Protein AF-A0A8J2RH08-F1 (afdb_monomer_lite)

Secondary structure (DSSP, 8-state):
----SSSSHHHHHHHTTSS--------------------STT----THHHHHHHHHHHHHHHHHHHHHHHHHHHHHHHHHHHHHHHHHHHHHHHH-TTS-HHHHHHHHHHHHHHHHTT----TT--PPPTT-HHHHHHHHHHHHTT---HHHHHHHHHHHHHHHHSS--S------

pLDDT: mean 72.49, std 18.86, range [37.38, 97.81]

InterPro domains:
  IPR003280 Two pore domain potassium channel [PTHR11003] (50-147)

Radius of gyration: 44.26 Å; chains: 1; bounding box: 123×70×93 Å

Foldseek 3Di:
DDDPDPPVVVVVVVPVVPPPPPCPPPPDPPPPPVPDPPPPPPPPPPPVVVVVVVVVVVVVVVVVVVCVVCCVVVVVVVVVVVVVVVVVLVVVCVVPVVDDSVVVVVVVVVCVVCVVVVHDPDPPDPDDPCDDPVNVVVCVVCVVVVVPDPPVSVVSVVVSVVVVVPPPPDPPDDDD

Sequence (176 aa):
MVVLQSTEINMAHTVAQRRCDDRVPLLSHDDRFREPPLRHLWLGIQRSSWFLIVFLAFFITYLSLGALVFGSMEQPIERQYRLEIRNRIEKFLFQYPFIPEQELDALLMDVVQATNRGVAVTRNVSSEPNWSFGQSFFFAGTVVTTIVDRSRTLSLMRKNILASCSIDLSPMRLRP

Structure (mmCIF, N/CA/C/O backbone):
data_AF-A0A8J2RH08-F1
#
_entry.id   AF-A0A8J2RH08-F1
#
loop_
_atom_site.group_PDB
_atom_site.id
_atom_site.type_symbol
_atom_site.label_atom_id
_atom_site.label_alt_id
_atom_site.label_comp_id
_atom_site.label_asym_id
_atom_site.label_entity_id
_atom_site.label_seq_id
_atom_site.pdbx_PDB_ins_code
_atom_site.Cartn_x
_atom_site.Cartn_y
_atom_site.Cartn_z
_atom_site.occupancy
_atom_site.B_iso_or_equiv
_atom_site.auth_seq_id
_atom_site.auth_comp_id
_atom_site.auth_asym_id
_atom_site.auth_atom_id
_atom_site.pdbx_PDB_model_num
ATOM 1 N N . MET A 1 1 ? 97.799 39.367 -49.380 1.00 43.44 1 MET A N 1
ATOM 2 C CA . MET A 1 1 ? 97.536 40.821 -49.415 1.00 43.44 1 MET A CA 1
ATOM 3 C C . MET A 1 1 ? 96.746 41.112 -50.688 1.00 43.44 1 MET A C 1
ATOM 5 O O . MET A 1 1 ? 97.231 40.776 -51.754 1.00 43.44 1 MET A O 1
ATOM 9 N N . VAL A 1 2 ? 95.532 41.659 -50.523 1.00 48.31 2 VAL A N 1
ATOM 10 C CA . VAL A 1 2 ? 94.558 42.137 -51.539 1.00 48.31 2 VAL A CA 1
ATOM 11 C C . VAL A 1 2 ? 93.767 41.088 -52.343 1.00 48.31 2 VAL A C 1
ATOM 13 O O . VAL A 1 2 ? 94.003 40.935 -53.529 1.00 48.31 2 VAL A O 1
ATOM 16 N N . VAL A 1 3 ? 92.752 40.452 -51.735 1.00 52.62 3 VAL A N 1
ATOM 17 C CA . VAL A 1 3 ? 91.491 40.072 -52.429 1.00 52.62 3 VAL A CA 1
ATOM 18 C C . VAL A 1 3 ? 90.332 40.031 -51.415 1.00 52.62 3 VAL A C 1
ATOM 20 O O . VAL A 1 3 ? 89.750 38.982 -51.210 1.00 52.62 3 VAL A O 1
ATOM 23 N N . LEU A 1 4 ? 90.006 41.118 -50.708 1.00 50.38 4 LEU A N 1
ATOM 24 C CA . LEU A 1 4 ? 88.773 41.179 -49.891 1.00 50.38 4 LEU A CA 1
ATOM 25 C C . LEU A 1 4 ? 88.309 42.632 -49.709 1.00 50.38 4 LEU A C 1
ATOM 27 O O . LEU A 1 4 ? 88.347 43.163 -48.605 1.00 50.38 4 LEU A O 1
ATOM 31 N N . GLN A 1 5 ? 87.910 43.315 -50.788 1.00 54.81 5 GLN A N 1
ATOM 32 C CA . GLN A 1 5 ? 87.293 44.644 -50.630 1.00 54.81 5 GLN A CA 1
ATOM 33 C C . GLN A 1 5 ? 86.251 45.034 -51.692 1.00 54.81 5 GLN A C 1
ATOM 35 O O . GLN A 1 5 ? 85.900 46.202 -51.789 1.00 54.81 5 GLN A O 1
ATOM 40 N N . SER A 1 6 ? 85.718 44.090 -52.481 1.00 55.19 6 SER A N 1
ATOM 41 C CA . SER A 1 6 ? 84.801 44.426 -53.592 1.00 55.19 6 SER A CA 1
ATOM 42 C C . SER A 1 6 ? 83.410 43.770 -53.532 1.00 55.19 6 SER A C 1
ATOM 44 O O . SER A 1 6 ? 82.619 43.933 -54.452 1.00 55.19 6 SER A O 1
ATOM 46 N N . THR A 1 7 ? 83.054 43.067 -52.451 1.00 53.69 7 THR A N 1
ATOM 47 C CA . THR A 1 7 ? 81.738 42.397 -52.333 1.00 53.69 7 THR A CA 1
ATOM 48 C C . THR A 1 7 ? 80.736 43.095 -51.410 1.00 53.69 7 THR A C 1
ATOM 50 O O . THR A 1 7 ? 79.550 42.793 -51.479 1.00 53.69 7 THR A O 1
ATOM 53 N N . GLU A 1 8 ? 81.162 44.066 -50.600 1.00 52.22 8 GLU A N 1
ATOM 54 C CA . GLU A 1 8 ? 80.289 44.739 -49.618 1.00 52.22 8 GLU A CA 1
ATOM 55 C C . GLU A 1 8 ? 79.445 45.880 -50.220 1.00 52.22 8 GLU A C 1
ATOM 57 O O . GLU A 1 8 ? 78.373 46.199 -49.713 1.00 52.22 8 GLU A O 1
ATOM 62 N N . ILE A 1 9 ? 79.864 46.475 -51.344 1.00 54.28 9 ILE A N 1
ATOM 63 C CA . ILE A 1 9 ? 79.164 47.647 -51.908 1.00 54.28 9 ILE A CA 1
ATOM 64 C C . ILE A 1 9 ? 77.899 47.240 -52.690 1.00 54.28 9 ILE A C 1
ATOM 66 O O . ILE A 1 9 ? 76.906 47.965 -52.689 1.00 54.28 9 ILE A O 1
ATOM 70 N N . ASN A 1 10 ? 77.870 46.040 -53.282 1.00 48.25 10 ASN A N 1
ATOM 71 C CA . ASN A 1 10 ? 76.711 45.569 -54.056 1.00 48.25 10 ASN A CA 1
ATOM 72 C C . ASN A 1 10 ? 75.602 44.936 -53.197 1.00 48.25 10 ASN A C 1
ATOM 74 O O . ASN A 1 10 ? 74.493 44.736 -53.694 1.00 48.25 10 ASN A O 1
ATOM 78 N N . MET A 1 11 ? 75.870 44.642 -51.920 1.00 52.28 11 MET A N 1
ATOM 79 C CA . MET A 1 11 ? 74.888 44.028 -51.017 1.00 52.28 11 MET A CA 1
ATOM 80 C C . MET A 1 11 ? 74.106 45.069 -50.196 1.00 52.28 11 MET A C 1
ATOM 82 O O . MET A 1 11 ? 72.965 44.823 -49.807 1.00 52.28 11 MET A O 1
ATOM 86 N N . ALA A 1 12 ? 74.663 46.270 -50.001 1.00 50.69 12 ALA A N 1
ATOM 87 C CA . ALA A 1 12 ? 73.985 47.357 -49.291 1.00 50.69 12 ALA A CA 1
ATOM 88 C C . ALA A 1 12 ? 72.826 47.974 -50.100 1.00 50.69 12 ALA A C 1
ATOM 90 O O . ALA A 1 12 ? 71.814 48.379 -49.528 1.00 50.69 12 ALA A O 1
ATOM 91 N N . HIS A 1 13 ? 72.918 47.980 -51.435 1.00 49.22 13 HIS A N 1
ATOM 92 C CA . HIS A 1 13 ? 71.849 48.498 -52.298 1.00 49.22 13 HIS A CA 1
ATOM 93 C C . HIS A 1 13 ? 70.684 47.519 -52.521 1.00 49.22 13 HIS A C 1
ATOM 95 O O . HIS A 1 13 ? 69.610 47.943 -52.936 1.00 49.22 13 HIS A O 1
ATOM 101 N N . THR A 1 14 ? 70.841 46.226 -52.219 1.00 51.00 14 THR A N 1
ATOM 102 C CA . THR A 1 14 ? 69.784 45.216 -52.433 1.00 51.00 14 THR A CA 1
ATOM 103 C C . THR A 1 14 ? 68.941 44.918 -51.191 1.00 51.00 14 THR A C 1
ATOM 105 O O . THR A 1 14 ? 67.860 44.339 -51.312 1.00 51.00 14 THR A O 1
ATOM 108 N N . VAL A 1 15 ? 69.374 45.333 -49.995 1.00 56.25 15 VAL A N 1
ATOM 109 C CA . VAL A 1 15 ? 68.633 45.080 -48.741 1.00 56.25 15 VAL A CA 1
ATOM 110 C C . VAL A 1 15 ? 67.724 46.255 -48.346 1.00 56.25 15 VAL A C 1
ATOM 112 O O . VAL A 1 15 ? 66.693 46.041 -47.710 1.00 56.25 15 VAL A O 1
ATOM 115 N N . ALA A 1 16 ? 68.016 47.480 -48.797 1.00 48.91 16 ALA A N 1
ATOM 116 C CA . ALA A 1 16 ? 67.226 48.670 -48.459 1.00 48.91 16 ALA A CA 1
ATOM 117 C C . ALA A 1 16 ? 65.871 48.776 -49.193 1.00 48.91 16 ALA A C 1
ATOM 119 O O . ALA A 1 16 ? 65.000 49.525 -48.761 1.00 48.91 16 ALA A O 1
ATOM 120 N N . GLN A 1 17 ? 65.648 48.004 -50.262 1.00 50.31 17 GLN A N 1
ATOM 121 C CA . GLN A 1 17 ? 64.410 48.074 -51.052 1.00 50.31 17 GLN A CA 1
ATOM 122 C C . GLN A 1 17 ? 63.300 47.133 -50.557 1.00 50.31 17 GLN A C 1
ATOM 124 O O . GLN A 1 17 ? 62.215 47.094 -51.128 1.00 50.31 17 GLN A O 1
ATOM 129 N N . ARG A 1 18 ? 63.545 46.371 -49.482 1.00 49.94 18 ARG A N 1
ATOM 130 C CA . ARG A 1 18 ? 62.614 45.343 -48.990 1.00 49.94 18 ARG A CA 1
ATOM 131 C C . ARG A 1 18 ? 61.643 45.823 -47.893 1.00 49.94 18 ARG A C 1
ATOM 133 O O . ARG A 1 18 ? 61.102 44.982 -47.181 1.00 49.94 18 ARG A O 1
ATOM 140 N N . ARG A 1 19 ? 61.433 47.141 -47.719 1.00 61.97 19 ARG A N 1
ATOM 141 C CA . ARG A 1 19 ? 60.599 47.702 -46.626 1.00 61.97 19 ARG A CA 1
ATOM 142 C C . ARG A 1 19 ? 59.356 48.523 -47.022 1.00 61.97 19 ARG A C 1
ATOM 144 O O . ARG A 1 19 ? 58.632 48.914 -46.124 1.00 61.97 19 ARG A O 1
ATOM 151 N N . CYS A 1 20 ? 58.997 48.703 -48.289 1.00 57.78 20 CYS A N 1
ATOM 152 C CA . CYS A 1 20 ? 57.694 49.315 -48.611 1.00 57.78 20 CYS A CA 1
ATOM 153 C C . CYS A 1 20 ? 56.991 48.569 -49.744 1.00 57.78 20 CYS A C 1
ATOM 155 O O . CYS A 1 20 ? 56.876 49.081 -50.851 1.00 57.78 20 CYS A O 1
ATOM 157 N N . ASP A 1 21 ? 56.519 47.360 -49.455 1.00 48.94 21 ASP A N 1
ATOM 158 C CA . ASP A 1 21 ? 55.384 46.785 -50.178 1.00 48.94 21 ASP A CA 1
ATOM 159 C C . ASP A 1 21 ? 54.348 46.332 -49.142 1.00 48.94 21 ASP A C 1
ATOM 161 O O . ASP A 1 21 ? 54.137 45.149 -48.892 1.00 48.94 21 ASP A O 1
ATOM 165 N N . ASP A 1 22 ? 53.737 47.321 -48.481 1.00 56.78 22 ASP A N 1
ATOM 166 C CA . ASP A 1 22 ? 52.491 47.175 -47.717 1.00 56.78 22 ASP A CA 1
ATOM 167 C C . ASP A 1 22 ? 51.306 46.986 -48.684 1.00 56.78 22 ASP A C 1
ATOM 169 O O . ASP A 1 22 ? 50.303 47.700 -48.663 1.00 56.78 22 ASP A O 1
ATOM 173 N N . ARG A 1 23 ? 51.399 45.993 -49.568 1.00 58.31 23 ARG A N 1
ATOM 174 C CA . ARG A 1 23 ? 50.238 45.416 -50.245 1.00 58.31 23 ARG A CA 1
ATOM 175 C C . ARG A 1 23 ? 49.742 44.268 -49.382 1.00 58.31 23 ARG A C 1
ATOM 177 O O . ARG A 1 23 ? 49.935 43.099 -49.702 1.00 58.31 23 ARG A O 1
ATOM 184 N N . VAL A 1 24 ? 49.042 44.604 -48.298 1.00 65.19 24 VAL A N 1
ATOM 185 C CA . VAL A 1 24 ? 48.027 43.685 -47.773 1.00 65.19 24 VAL A CA 1
ATOM 186 C C . VAL A 1 24 ? 47.095 43.402 -48.954 1.00 65.19 24 VAL A C 1
ATOM 188 O O . VAL A 1 24 ? 46.538 44.354 -49.515 1.00 65.19 24 VAL A O 1
ATOM 191 N N . PRO A 1 25 ? 46.932 42.147 -49.401 1.00 61.19 25 PRO A N 1
ATOM 192 C CA . PRO A 1 25 ? 45.882 41.842 -50.347 1.00 61.19 25 PRO A CA 1
ATOM 193 C C . PRO A 1 25 ? 44.578 42.213 -49.646 1.00 61.19 25 PRO A C 1
ATOM 195 O O . PRO A 1 25 ? 44.196 41.572 -48.666 1.00 61.19 25 PRO A O 1
ATOM 198 N N . LEU A 1 26 ? 43.915 43.274 -50.112 1.00 60.34 26 LEU A N 1
ATOM 199 C CA . LEU A 1 26 ? 42.505 43.499 -49.828 1.00 60.34 26 LEU A CA 1
ATOM 200 C C . LEU A 1 26 ? 41.768 42.322 -50.462 1.00 60.34 26 LEU A C 1
ATOM 202 O O . LEU A 1 26 ? 41.355 42.376 -51.622 1.00 60.34 26 LEU A O 1
ATOM 206 N N . LEU A 1 27 ? 41.691 41.215 -49.724 1.00 58.75 27 LEU A N 1
ATOM 207 C CA . LEU A 1 27 ? 40.791 40.130 -50.043 1.00 58.75 27 LEU A CA 1
ATOM 208 C C . LEU A 1 27 ? 39.403 40.744 -49.985 1.00 58.75 27 LEU A C 1
ATOM 210 O O . LEU A 1 27 ? 38.921 41.154 -48.931 1.00 58.75 27 LEU A O 1
ATOM 214 N N . SER A 1 28 ? 38.856 40.905 -51.188 1.00 54.41 28 SER A N 1
ATOM 215 C CA . SER A 1 28 ? 37.527 41.421 -51.433 1.00 54.41 28 SER A CA 1
ATOM 216 C C . SER A 1 28 ? 36.556 40.760 -50.477 1.00 54.41 28 SER A C 1
ATOM 218 O O . SER A 1 28 ? 36.530 39.537 -50.337 1.00 54.41 28 SER A O 1
ATOM 220 N N . HIS A 1 29 ? 35.758 41.617 -49.857 1.00 58.88 29 HIS A N 1
ATOM 221 C CA . HIS A 1 29 ? 34.495 41.289 -49.233 1.00 58.88 29 HIS A CA 1
ATOM 222 C C . HIS A 1 29 ? 33.566 40.738 -50.330 1.00 58.88 29 HIS A C 1
ATOM 224 O O . HIS A 1 29 ? 32.709 41.442 -50.856 1.00 58.88 29 HIS A O 1
ATOM 230 N N . ASP A 1 30 ? 33.815 39.503 -50.772 1.00 55.28 30 ASP A N 1
ATOM 231 C CA . ASP A 1 30 ? 32.845 38.740 -51.543 1.00 55.28 30 ASP A CA 1
ATOM 232 C C . ASP A 1 30 ? 31.852 38.202 -50.513 1.00 55.28 30 ASP A C 1
ATOM 234 O O . ASP A 1 30 ? 32.053 37.142 -49.915 1.00 55.28 30 ASP A O 1
ATOM 238 N N . ASP A 1 31 ? 30.798 38.989 -50.270 1.00 56.28 31 ASP A N 1
ATOM 239 C CA . ASP A 1 31 ? 29.565 38.571 -49.600 1.00 56.28 31 ASP A CA 1
ATOM 240 C C . ASP A 1 31 ? 28.852 37.517 -50.443 1.00 56.28 31 ASP A C 1
ATOM 242 O O . ASP A 1 31 ? 27.711 37.648 -50.887 1.00 56.28 31 ASP A O 1
ATOM 246 N N . ARG A 1 32 ? 29.514 36.387 -50.632 1.00 58.25 32 ARG A N 1
ATOM 247 C CA . ARG A 1 32 ? 28.844 35.132 -50.893 1.00 58.25 32 ARG A CA 1
ATOM 248 C C . ARG A 1 32 ? 28.567 34.533 -49.533 1.00 58.25 32 ARG A C 1
ATOM 250 O O . ARG A 1 32 ? 29.172 33.533 -49.148 1.00 58.25 32 ARG A O 1
ATOM 257 N N . PHE A 1 33 ? 27.599 35.148 -48.848 1.00 57.03 33 PHE A N 1
ATOM 258 C CA . PHE A 1 33 ? 26.776 34.509 -47.827 1.00 57.03 33 PHE A CA 1
ATOM 259 C C . PHE A 1 33 ? 26.105 33.308 -48.502 1.00 57.03 33 PHE A C 1
ATOM 261 O O . PHE A 1 33 ? 24.974 33.335 -48.987 1.00 57.03 33 PHE A O 1
ATOM 268 N N . ARG A 1 34 ? 26.885 32.243 -48.674 1.00 61.38 34 ARG A N 1
ATOM 269 C CA . ARG A 1 34 ? 26.401 30.946 -49.087 1.00 61.38 34 ARG A CA 1
ATOM 270 C C . ARG A 1 34 ? 25.709 30.416 -47.852 1.00 61.38 34 ARG A C 1
ATOM 272 O O . ARG A 1 34 ? 26.340 29.766 -47.025 1.00 61.38 34 ARG A O 1
ATOM 279 N N . GLU A 1 35 ? 24.427 30.760 -47.745 1.00 62.66 35 GLU A N 1
ATOM 280 C CA . GLU A 1 35 ? 23.454 30.086 -46.895 1.00 62.66 35 GLU A CA 1
ATOM 281 C C . GLU A 1 35 ? 23.844 28.601 -46.832 1.00 62.66 35 GLU A C 1
ATOM 283 O O . GLU A 1 35 ? 23.908 27.949 -47.892 1.00 62.66 35 GLU A O 1
ATOM 288 N N . PRO A 1 36 ? 24.177 28.047 -45.650 1.00 65.50 36 PRO A N 1
ATOM 289 C CA . PRO A 1 36 ? 24.324 26.611 -45.557 1.00 65.50 36 PRO A CA 1
ATOM 290 C C . PRO A 1 36 ? 22.993 26.024 -46.031 1.00 65.50 36 PRO A C 1
ATOM 292 O O . PRO A 1 36 ? 21.933 26.544 -45.674 1.00 65.50 36 PRO A O 1
ATOM 295 N N . PRO A 1 37 ? 22.985 24.972 -46.860 1.00 62.09 37 PRO A N 1
ATOM 296 C CA . PRO A 1 37 ? 21.743 24.302 -47.179 1.00 62.09 37 PRO A CA 1
ATOM 297 C C . PRO A 1 37 ? 21.145 23.754 -45.870 1.00 62.09 37 PRO A C 1
ATOM 299 O O . PRO A 1 37 ? 21.504 22.665 -45.422 1.00 62.09 37 PRO A O 1
ATOM 302 N N . LEU A 1 38 ? 20.212 24.505 -45.271 1.00 66.25 38 LEU A N 1
ATOM 303 C CA . LEU A 1 38 ? 19.325 24.125 -44.163 1.00 66.25 38 LEU A CA 1
ATOM 304 C C . LEU A 1 38 ? 18.329 23.058 -44.644 1.00 66.25 38 LEU A C 1
ATOM 306 O O . LEU A 1 38 ? 17.117 23.215 -44.577 1.00 66.25 38 LEU A O 1
ATOM 310 N N . ARG A 1 39 ? 18.838 21.973 -45.224 1.00 61.06 39 ARG A N 1
ATOM 311 C CA . ARG A 1 39 ? 18.037 20.895 -45.820 1.00 61.06 39 ARG A CA 1
ATOM 312 C C . ARG A 1 39 ? 18.425 19.511 -45.314 1.00 61.06 39 ARG A C 1
ATOM 314 O O . ARG A 1 39 ? 18.086 18.514 -45.931 1.00 61.06 39 ARG A O 1
ATOM 321 N N . HIS A 1 40 ? 19.070 19.435 -44.149 1.00 60.47 40 HIS A N 1
ATOM 322 C CA . HIS A 1 40 ? 19.231 18.157 -43.448 1.00 60.47 40 HIS A CA 1
ATOM 323 C C . HIS A 1 40 ? 19.056 18.245 -41.925 1.00 60.47 40 HIS A C 1
ATOM 325 O O . HIS A 1 40 ? 19.486 17.355 -41.206 1.00 60.47 40 HIS A O 1
ATOM 331 N N . LEU A 1 41 ? 18.370 19.266 -41.408 1.00 61.31 41 LEU A N 1
ATOM 332 C CA . LEU A 1 41 ? 17.972 19.287 -39.997 1.00 61.31 41 LEU A CA 1
ATOM 333 C C . LEU A 1 41 ? 16.579 18.666 -39.795 1.00 61.31 41 LEU A C 1
ATOM 335 O O . LEU A 1 41 ? 15.777 19.247 -39.088 1.00 61.31 41 LEU A O 1
ATOM 339 N N . TRP A 1 42 ? 16.243 17.544 -40.448 1.00 58.81 42 TRP A N 1
ATOM 340 C CA . TRP A 1 42 ? 14.938 16.880 -40.229 1.00 58.81 42 TRP A CA 1
ATOM 341 C C . TRP A 1 42 ? 14.891 15.361 -40.456 1.00 58.81 42 TRP A C 1
ATOM 343 O O . TRP A 1 42 ? 13.813 14.784 -40.423 1.00 58.81 42 T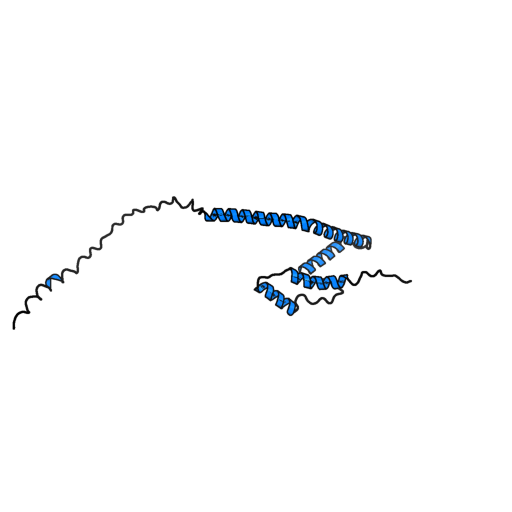RP A O 1
ATOM 353 N N . LEU A 1 43 ? 16.025 14.674 -40.628 1.00 60.22 43 LEU A N 1
ATOM 354 C CA . LEU A 1 43 ? 16.058 13.199 -40.668 1.00 60.22 43 LEU A CA 1
ATOM 355 C C . LEU A 1 43 ? 17.232 12.630 -39.860 1.00 60.22 43 LEU A C 1
ATOM 357 O O . LEU A 1 43 ? 17.807 11.595 -40.177 1.00 60.22 43 LEU A O 1
ATOM 361 N N . GLY A 1 44 ? 17.555 13.300 -38.756 1.00 59.59 44 GLY A N 1
ATOM 362 C CA . GLY A 1 44 ? 18.409 12.765 -37.701 1.00 59.59 44 GLY A CA 1
ATOM 363 C C . GLY A 1 44 ? 17.664 11.813 -36.765 1.00 59.59 44 GLY A C 1
ATOM 364 O O . GLY A 1 44 ? 18.005 11.753 -35.590 1.00 59.59 44 GLY A O 1
ATOM 365 N N . ILE A 1 45 ? 16.661 11.066 -37.246 1.00 63.19 45 ILE A N 1
ATOM 366 C CA . ILE A 1 45 ? 16.192 9.867 -36.543 1.00 63.19 45 ILE A CA 1
ATOM 367 C C . ILE A 1 45 ? 17.260 8.789 -36.805 1.00 63.19 45 ILE A C 1
ATOM 369 O O . ILE A 1 45 ? 17.129 7.876 -37.618 1.00 63.19 45 ILE A O 1
ATOM 373 N N . GLN A 1 46 ? 18.441 8.988 -36.212 1.00 64.31 46 GLN A N 1
ATOM 374 C CA . GLN A 1 46 ? 19.525 8.022 -36.306 1.00 64.31 46 GLN A CA 1
ATOM 375 C C . GLN A 1 46 ? 18.976 6.692 -35.802 1.00 64.31 46 GLN A C 1
ATOM 377 O O . GLN A 1 46 ? 18.304 6.654 -34.778 1.00 64.31 46 GLN A O 1
ATOM 382 N N . ARG A 1 47 ? 19.278 5.607 -36.513 1.00 63.75 47 ARG A N 1
ATOM 383 C CA . ARG A 1 47 ? 18.963 4.192 -36.231 1.00 63.75 47 ARG A CA 1
ATOM 384 C C . ARG A 1 47 ? 18.871 3.803 -34.732 1.00 63.75 47 ARG A C 1
ATOM 386 O O . ARG A 1 47 ? 18.120 2.898 -34.393 1.00 63.75 47 ARG A O 1
ATOM 393 N N . SER A 1 48 ? 19.582 4.512 -33.851 1.00 68.12 48 SER A N 1
ATOM 394 C CA . SER A 1 48 ? 19.485 4.506 -32.381 1.00 68.12 48 SER A CA 1
ATOM 395 C C . SER A 1 48 ? 18.080 4.798 -31.804 1.00 68.12 48 SER A C 1
ATOM 397 O O . SER A 1 48 ? 17.618 4.074 -30.925 1.00 68.12 48 SER A O 1
ATOM 399 N N . SER A 1 49 ? 17.344 5.792 -32.316 1.00 79.19 49 SER A N 1
ATOM 400 C CA . SER A 1 49 ? 16.008 6.161 -31.815 1.00 79.19 49 SER A CA 1
ATOM 401 C C . SER A 1 49 ? 14.971 5.053 -32.016 1.00 79.19 49 SER A C 1
ATOM 403 O O . SER A 1 49 ? 14.096 4.872 -31.174 1.00 79.19 49 SER A O 1
ATOM 405 N N . TRP A 1 50 ? 15.089 4.272 -33.094 1.00 86.50 50 TRP A N 1
ATOM 406 C CA . TRP A 1 50 ? 14.229 3.110 -33.330 1.00 86.50 50 TRP A CA 1
ATOM 407 C C . TRP A 1 50 ? 14.434 2.029 -32.261 1.00 86.50 50 TRP A C 1
ATOM 409 O O . TRP A 1 50 ? 13.464 1.529 -31.698 1.00 86.50 50 TRP A O 1
ATOM 419 N N . PHE A 1 51 ? 15.689 1.716 -31.918 1.00 87.56 51 PHE A N 1
ATOM 420 C CA . PHE A 1 51 ? 15.991 0.759 -30.850 1.00 87.56 51 PHE A CA 1
ATOM 421 C C . PHE A 1 51 ? 15.473 1.226 -29.488 1.00 87.56 51 PHE A C 1
ATOM 423 O O . PHE A 1 51 ? 14.957 0.405 -28.734 1.00 87.56 51 PHE A O 1
ATOM 430 N N . LEU A 1 52 ? 15.543 2.528 -29.191 1.00 91.75 52 LEU A N 1
ATOM 431 C CA . LEU A 1 52 ? 14.974 3.081 -27.958 1.00 91.75 52 LEU A CA 1
ATOM 432 C C . LEU A 1 52 ? 13.450 2.946 -27.904 1.00 91.75 52 LEU A C 1
ATOM 434 O O . LEU A 1 52 ? 12.917 2.579 -26.860 1.00 91.75 52 LEU A O 1
ATOM 438 N N . ILE A 1 53 ? 12.748 3.189 -29.014 1.00 93.38 53 ILE A N 1
ATOM 439 C CA . ILE A 1 53 ? 11.289 3.020 -29.081 1.00 93.38 53 ILE A CA 1
ATOM 440 C C . ILE A 1 53 ? 10.907 1.551 -28.876 1.00 93.38 53 ILE A C 1
ATOM 442 O O . ILE A 1 53 ? 10.012 1.255 -28.087 1.00 93.38 53 ILE A O 1
ATOM 446 N N . VAL A 1 54 ? 11.609 0.623 -29.535 1.00 94.12 54 VAL A N 1
ATOM 447 C CA . VAL A 1 54 ? 11.370 -0.821 -29.372 1.00 94.12 54 VAL A CA 1
ATOM 448 C C . VAL A 1 54 ? 11.665 -1.272 -27.938 1.00 94.12 54 VAL A C 1
ATOM 450 O O . VAL A 1 54 ? 10.866 -2.000 -27.351 1.00 94.12 54 VAL A O 1
ATOM 453 N N . PHE A 1 55 ? 12.770 -0.810 -27.346 1.00 95.31 55 PHE A N 1
ATOM 454 C CA . PHE A 1 55 ? 13.107 -1.094 -25.950 1.00 95.31 55 PHE A CA 1
ATOM 455 C C . PHE A 1 55 ? 12.036 -0.567 -24.990 1.00 95.31 55 PHE A C 1
ATOM 457 O O . PHE A 1 55 ? 11.590 -1.298 -24.107 1.00 95.31 55 PHE A O 1
ATOM 464 N N . LEU A 1 56 ? 11.573 0.669 -25.188 1.00 96.00 56 LEU A N 1
ATOM 465 C CA . LEU A 1 56 ? 10.521 1.265 -24.369 1.00 96.00 56 LEU A CA 1
ATOM 466 C C . LEU A 1 56 ? 9.201 0.495 -24.504 1.00 96.00 56 LEU A C 1
ATOM 468 O O . LEU A 1 56 ? 8.547 0.227 -23.499 1.00 96.00 56 LEU A O 1
ATOM 472 N N . ALA A 1 57 ? 8.833 0.080 -25.718 1.00 96.19 57 ALA A N 1
ATOM 473 C CA . ALA A 1 57 ? 7.644 -0.735 -25.954 1.00 96.19 57 ALA A CA 1
ATOM 474 C C . ALA A 1 57 ? 7.731 -2.095 -25.240 1.00 96.19 57 ALA A C 1
ATOM 476 O O . ALA A 1 57 ? 6.776 -2.512 -24.577 1.00 96.19 57 ALA A O 1
ATOM 477 N N . PHE A 1 58 ? 8.886 -2.765 -25.311 1.00 97.38 58 PHE A N 1
ATOM 478 C CA . PHE A 1 58 ? 9.125 -4.009 -24.578 1.00 97.38 58 PHE A CA 1
ATOM 479 C C . PHE A 1 58 ? 9.056 -3.793 -23.062 1.00 97.38 58 PHE A C 1
ATOM 481 O O . PHE A 1 58 ? 8.404 -4.563 -22.363 1.00 97.38 58 PHE A O 1
ATOM 488 N N . PHE A 1 59 ? 9.659 -2.717 -22.553 1.00 96.69 59 PHE A N 1
ATOM 489 C CA . P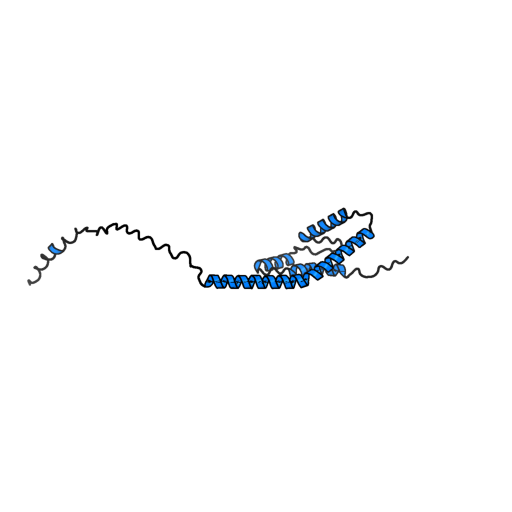HE A 1 59 ? 9.638 -2.374 -21.133 1.00 96.69 59 PHE A CA 1
ATOM 490 C C . PHE A 1 59 ? 8.219 -2.100 -20.616 1.00 96.69 59 PHE A C 1
ATOM 492 O O . PHE A 1 59 ? 7.826 -2.636 -19.582 1.00 96.69 59 PHE A O 1
ATOM 499 N N . ILE A 1 60 ? 7.414 -1.333 -21.356 1.00 97.81 60 ILE A N 1
ATOM 500 C CA . ILE A 1 60 ? 6.004 -1.092 -21.013 1.00 97.81 60 ILE A CA 1
ATOM 501 C C . ILE A 1 60 ? 5.221 -2.407 -21.025 1.00 97.81 60 ILE A C 1
ATOM 503 O O . ILE A 1 60 ? 4.434 -2.660 -20.112 1.00 97.81 60 ILE A O 1
ATOM 507 N N . THR A 1 61 ? 5.456 -3.269 -22.017 1.00 97.19 61 THR A N 1
ATOM 508 C CA . THR A 1 61 ? 4.805 -4.586 -22.097 1.00 97.19 61 THR A CA 1
ATOM 509 C C . THR A 1 61 ? 5.186 -5.457 -20.901 1.00 97.19 61 THR A C 1
ATOM 511 O O . THR A 1 61 ? 4.317 -6.065 -20.280 1.00 97.19 61 THR A O 1
ATOM 514 N N . TYR A 1 62 ? 6.465 -5.462 -20.527 1.00 96.69 62 TYR A N 1
ATOM 515 C CA . TYR A 1 62 ? 6.979 -6.171 -19.361 1.00 96.69 62 TYR A CA 1
ATOM 516 C C . TYR A 1 62 ? 6.332 -5.682 -18.056 1.00 96.69 62 TYR A C 1
ATOM 518 O O . TYR A 1 62 ? 5.835 -6.495 -17.275 1.00 96.69 62 TYR A O 1
ATOM 526 N N . LEU A 1 63 ? 6.262 -4.363 -17.839 1.00 97.56 63 LEU A N 1
ATOM 527 C CA . LEU A 1 63 ? 5.589 -3.792 -16.668 1.00 97.56 63 LEU A CA 1
ATOM 528 C C . LEU A 1 63 ? 4.091 -4.102 -16.656 1.00 97.56 63 LEU A C 1
ATOM 530 O O . LEU A 1 63 ? 3.542 -4.420 -15.604 1.00 97.56 63 LEU A O 1
ATOM 534 N N . SER A 1 64 ? 3.438 -4.049 -17.817 1.00 97.00 64 SER A N 1
ATOM 535 C CA . SER A 1 64 ? 2.010 -4.358 -17.947 1.00 97.00 64 SER A CA 1
ATOM 536 C C . SER A 1 64 ? 1.728 -5.824 -17.619 1.00 97.00 64 SER A C 1
ATOM 538 O O . SER A 1 64 ? 0.787 -6.117 -16.885 1.00 97.00 64 SER A O 1
ATOM 540 N N . LEU A 1 65 ? 2.575 -6.747 -18.090 1.00 97.56 65 LEU A N 1
ATOM 541 C CA . LEU A 1 65 ? 2.478 -8.167 -17.752 1.00 97.56 65 LEU A CA 1
ATOM 542 C C . LEU A 1 65 ? 2.675 -8.388 -16.247 1.00 97.56 65 LEU A C 1
ATOM 544 O O . LEU A 1 65 ? 1.879 -9.089 -15.625 1.00 97.56 65 LEU A O 1
ATOM 548 N N . GLY A 1 66 ? 3.680 -7.740 -15.650 1.00 95.62 66 GLY A N 1
ATOM 549 C CA . GLY A 1 66 ? 3.886 -7.757 -14.202 1.00 95.62 66 GLY A CA 1
ATOM 550 C C . GLY A 1 66 ? 2.659 -7.251 -13.437 1.00 95.62 66 GLY A C 1
ATOM 551 O O . GLY A 1 66 ? 2.195 -7.916 -12.514 1.00 95.62 66 GLY A O 1
ATOM 552 N N . ALA A 1 67 ? 2.077 -6.125 -13.857 1.00 94.62 67 ALA A N 1
ATOM 553 C CA . ALA A 1 67 ? 0.881 -5.552 -13.241 1.00 94.62 67 ALA A CA 1
ATOM 554 C C . ALA A 1 67 ? -0.342 -6.476 -13.343 1.00 94.62 67 ALA A C 1
ATOM 556 O O . ALA A 1 67 ? -1.097 -6.590 -12.379 1.00 94.62 67 ALA A O 1
ATOM 557 N N . LEU A 1 68 ? -0.525 -7.168 -14.472 1.00 95.94 68 LEU A N 1
ATOM 558 C CA . LEU A 1 68 ? -1.601 -8.149 -14.639 1.00 95.94 68 LEU A CA 1
ATOM 559 C C . LEU A 1 68 ? -1.415 -9.356 -13.717 1.00 95.94 68 LEU A C 1
ATOM 561 O O . LEU A 1 68 ? -2.363 -9.764 -13.045 1.00 95.94 68 LEU A O 1
ATOM 565 N N . VAL A 1 69 ? -0.198 -9.900 -13.647 1.00 96.50 69 VAL A N 1
ATOM 566 C CA . VAL A 1 69 ? 0.113 -11.044 -12.781 1.00 96.50 69 VAL A CA 1
ATOM 567 C C . VAL A 1 69 ? -0.099 -10.669 -11.316 1.00 96.50 69 VAL A C 1
ATOM 569 O O . VAL A 1 69 ? -0.888 -11.328 -10.636 1.00 96.50 69 VAL A O 1
ATOM 572 N N . PHE A 1 70 ? 0.515 -9.580 -10.843 1.00 92.50 70 PHE A N 1
ATOM 573 C CA . PHE A 1 70 ? 0.340 -9.125 -9.461 1.00 92.50 70 PHE A CA 1
ATOM 574 C C . PHE A 1 70 ? -1.108 -8.748 -9.163 1.00 92.50 70 PHE A C 1
ATOM 576 O O . PHE A 1 70 ? -1.636 -9.155 -8.136 1.00 92.50 70 PHE A O 1
ATOM 583 N N . GLY A 1 71 ? -1.789 -8.054 -10.075 1.00 90.50 71 GLY A N 1
ATOM 584 C CA . GLY A 1 71 ? -3.204 -7.728 -9.921 1.00 90.50 71 GLY A CA 1
ATOM 585 C C . GLY A 1 71 ? -4.072 -8.978 -9.769 1.00 90.50 71 GLY A C 1
ATOM 586 O O . GLY A 1 71 ? -4.924 -9.025 -8.889 1.00 90.50 71 GLY A O 1
ATOM 587 N N . SER A 1 72 ? -3.832 -10.020 -10.569 1.00 93.62 72 SER A N 1
ATOM 588 C CA . SER A 1 72 ? -4.597 -11.271 -10.483 1.00 93.62 72 SER A CA 1
ATOM 589 C C . SER A 1 72 ? -4.350 -12.051 -9.185 1.00 93.62 72 SER A C 1
ATOM 591 O O . SER A 1 72 ? -5.275 -12.674 -8.666 1.00 93.62 72 SER A O 1
ATOM 593 N N . MET A 1 73 ? -3.126 -11.995 -8.654 1.00 90.88 73 MET A N 1
ATOM 594 C CA . MET A 1 73 ? -2.722 -12.712 -7.442 1.00 90.88 73 MET A CA 1
ATOM 595 C C . MET A 1 73 ? -3.131 -11.970 -6.165 1.00 90.88 73 MET A C 1
ATOM 597 O O . MET A 1 73 ? -3.660 -12.580 -5.240 1.00 90.88 73 MET A O 1
ATOM 601 N N . GLU A 1 74 ? -2.926 -10.654 -6.116 1.00 92.56 74 GLU A N 1
ATOM 602 C CA . GLU A 1 74 ? -3.113 -9.852 -4.902 1.00 92.56 74 GLU A CA 1
ATOM 603 C C . GLU A 1 74 ? -4.571 -9.414 -4.700 1.00 92.56 74 GLU A C 1
ATOM 605 O O . GLU A 1 74 ? -5.050 -9.376 -3.568 1.00 92.56 74 GLU A O 1
ATOM 610 N N . GLN A 1 75 ? -5.335 -9.151 -5.770 1.00 90.00 75 GLN A N 1
ATOM 611 C CA . GLN A 1 75 ? -6.744 -8.755 -5.636 1.00 90.00 75 GLN A CA 1
ATOM 612 C C . GLN A 1 75 ? -7.625 -9.737 -4.841 1.00 90.00 75 GLN A C 1
ATOM 614 O O . GLN A 1 75 ? -8.423 -9.263 -4.028 1.00 90.00 75 GLN A O 1
ATOM 619 N N . PRO A 1 76 ? -7.581 -11.072 -5.042 1.00 92.94 76 PRO A N 1
ATOM 620 C CA . PRO A 1 76 ? -8.413 -11.980 -4.253 1.00 92.94 76 PRO A CA 1
ATOM 621 C C . PRO A 1 76 ? -8.036 -11.958 -2.767 1.00 92.94 76 PRO A C 1
ATOM 623 O O . PRO A 1 76 ? -8.928 -11.977 -1.919 1.00 92.94 76 PRO A O 1
ATOM 626 N N . ILE A 1 77 ? -6.743 -11.853 -2.455 1.00 92.31 77 ILE A N 1
ATOM 627 C CA . ILE A 1 77 ? -6.224 -11.774 -1.086 1.00 92.31 77 ILE A CA 1
ATOM 628 C C . ILE A 1 77 ? -6.694 -10.474 -0.422 1.00 92.31 77 ILE A C 1
ATOM 630 O O . ILE A 1 77 ? -7.254 -10.490 0.675 1.00 92.31 77 ILE A O 1
ATOM 634 N N . GLU A 1 78 ? -6.557 -9.344 -1.117 1.00 88.31 78 GLU A N 1
ATOM 635 C CA . GLU A 1 78 ? -7.031 -8.045 -0.643 1.00 88.31 78 GLU A CA 1
ATOM 636 C C . GLU A 1 78 ? -8.541 -8.063 -0.355 1.00 88.31 78 GLU A C 1
ATOM 638 O O . GLU A 1 78 ? -8.990 -7.580 0.688 1.00 88.31 78 GLU A O 1
ATOM 643 N N . ARG A 1 79 ? -9.339 -8.662 -1.250 1.00 94.50 79 ARG A N 1
ATOM 644 C CA . ARG A 1 79 ? -10.791 -8.799 -1.052 1.00 94.50 79 ARG A CA 1
ATOM 645 C C . ARG A 1 79 ? -11.120 -9.638 0.179 1.00 94.50 79 ARG A C 1
ATOM 647 O O . ARG A 1 79 ? -12.019 -9.257 0.924 1.00 94.50 79 ARG A O 1
ATOM 654 N N . GLN A 1 80 ? -10.404 -10.738 0.412 1.00 95.00 80 GLN A N 1
ATOM 655 C CA . GLN A 1 80 ? -10.605 -11.569 1.603 1.00 95.00 80 GLN A CA 1
ATOM 656 C C . GLN A 1 80 ? -10.349 -10.776 2.887 1.00 95.00 80 GLN A C 1
ATOM 658 O O . GLN A 1 80 ? -11.208 -10.765 3.769 1.00 95.00 80 GLN A O 1
ATOM 663 N N . TYR A 1 81 ? -9.240 -10.036 2.964 1.00 91.50 81 TYR A N 1
ATOM 664 C CA . TYR A 1 81 ? -8.949 -9.199 4.130 1.00 91.50 81 TYR A CA 1
ATOM 665 C C . TYR A 1 81 ? -9.979 -8.085 4.334 1.00 91.50 81 TYR A C 1
ATOM 667 O O . TYR A 1 81 ? -10.412 -7.843 5.461 1.00 91.50 81 TYR A O 1
ATOM 675 N N . ARG A 1 82 ? -10.434 -7.435 3.254 1.00 91.81 82 ARG A N 1
ATOM 676 C CA . ARG A 1 82 ? -11.498 -6.418 3.329 1.00 91.81 82 ARG A CA 1
ATOM 677 C C . ARG A 1 82 ? -12.802 -6.995 3.882 1.00 91.81 82 ARG A C 1
ATOM 679 O O . ARG A 1 82 ? -13.442 -6.355 4.714 1.00 91.81 82 ARG A O 1
ATOM 686 N N . LEU A 1 83 ? -13.185 -8.193 3.440 1.00 96.00 83 LEU A N 1
ATOM 687 C CA . LEU A 1 83 ? -14.378 -8.883 3.936 1.00 96.00 83 LEU A CA 1
ATOM 688 C C . LEU A 1 83 ? -14.225 -9.297 5.400 1.00 96.00 83 LEU A C 1
ATOM 690 O O . LEU A 1 83 ? -15.158 -9.125 6.179 1.00 96.00 83 LEU A O 1
ATOM 694 N N . GLU A 1 84 ? -13.058 -9.803 5.795 1.00 95.19 84 GLU A N 1
ATOM 695 C CA . GLU A 1 84 ? -12.797 -10.171 7.186 1.00 95.19 84 GLU A CA 1
ATOM 696 C C . GLU A 1 84 ? -12.905 -8.957 8.120 1.00 95.19 84 GLU A C 1
ATOM 698 O O . GLU A 1 84 ? -13.569 -9.036 9.155 1.00 95.19 84 GLU A O 1
ATOM 703 N N . ILE A 1 85 ? -12.307 -7.825 7.739 1.00 93.75 85 ILE A N 1
ATOM 704 C CA . ILE A 1 85 ? -12.381 -6.580 8.514 1.00 93.75 85 ILE A CA 1
ATOM 705 C C . ILE A 1 85 ? -13.829 -6.093 8.607 1.00 93.75 85 ILE A C 1
ATOM 707 O O . ILE A 1 85 ? -14.294 -5.820 9.713 1.00 93.75 85 ILE A O 1
ATOM 711 N N . ARG A 1 86 ? -14.570 -6.051 7.489 1.00 93.81 86 ARG A N 1
ATOM 712 C CA . ARG A 1 86 ? -15.991 -5.661 7.496 1.00 93.81 86 ARG A CA 1
ATOM 713 C C . ARG A 1 86 ? -16.812 -6.555 8.427 1.00 93.81 86 ARG A C 1
ATOM 715 O O . ARG A 1 86 ? -17.526 -6.042 9.279 1.00 93.81 86 ARG A O 1
ATOM 722 N N . ASN A 1 87 ? -16.638 -7.872 8.342 1.00 95.94 87 ASN A N 1
ATOM 723 C CA . ASN A 1 87 ? -17.337 -8.814 9.218 1.00 95.94 87 ASN A CA 1
ATOM 724 C C . ASN A 1 87 ? -17.001 -8.594 10.703 1.00 95.94 87 ASN A C 1
ATOM 726 O O . ASN A 1 87 ? -17.851 -8.812 11.564 1.00 95.94 87 ASN A O 1
ATOM 730 N N . ARG A 1 88 ? -15.765 -8.195 11.035 1.00 93.44 88 ARG A N 1
ATOM 731 C CA . ARG A 1 88 ? -15.376 -7.861 12.417 1.00 93.44 88 ARG A CA 1
ATOM 732 C C . ARG A 1 88 ? -16.039 -6.568 12.893 1.00 93.44 88 ARG A C 1
ATOM 734 O O . ARG A 1 88 ? -16.501 -6.534 14.030 1.00 93.44 88 ARG A O 1
ATOM 741 N N . ILE A 1 89 ? -16.121 -5.554 12.032 1.00 92.81 89 ILE A N 1
ATOM 742 C CA . ILE A 1 89 ? -16.809 -4.286 12.321 1.00 92.81 89 ILE A CA 1
ATOM 743 C C . ILE A 1 89 ? -18.307 -4.531 12.545 1.00 92.81 89 ILE A C 1
ATOM 745 O O . ILE A 1 89 ? -18.842 -4.132 13.575 1.00 92.81 89 ILE A O 1
ATOM 749 N N . GLU A 1 90 ? -18.967 -5.267 11.648 1.00 92.69 90 GLU A N 1
ATOM 750 C CA . GLU A 1 90 ? -20.395 -5.594 11.774 1.00 92.69 90 GLU A CA 1
ATOM 751 C C . GLU A 1 90 ? -20.692 -6.382 13.057 1.00 92.69 90 GLU A C 1
ATOM 753 O O . GLU A 1 90 ? -21.633 -6.064 13.784 1.00 92.69 90 GLU A O 1
ATOM 758 N N . LYS A 1 91 ? -19.854 -7.373 13.395 1.00 94.81 91 LYS A N 1
ATOM 759 C CA . LYS A 1 91 ? -19.974 -8.114 14.663 1.00 94.81 91 LYS A CA 1
ATOM 760 C C . LYS A 1 91 ? -19.810 -7.212 15.885 1.00 94.81 91 LYS A C 1
ATOM 762 O O . LYS A 1 91 ? -20.518 -7.407 16.869 1.00 94.81 91 LYS A O 1
ATOM 767 N N . PHE A 1 92 ? -18.895 -6.246 15.832 1.00 93.31 92 PHE A N 1
ATOM 768 C CA . PHE A 1 92 ? -18.681 -5.294 16.919 1.00 93.31 92 PHE A CA 1
ATOM 769 C C . PHE A 1 92 ? -19.898 -4.380 17.113 1.00 93.31 92 PHE A C 1
ATOM 771 O O . PHE A 1 92 ? -20.380 -4.241 18.235 1.00 93.31 92 PHE A O 1
ATOM 778 N N . LEU A 1 93 ? -20.449 -3.827 16.028 1.00 92.94 93 LEU A N 1
ATOM 779 C CA . LEU A 1 93 ? -21.658 -2.996 16.080 1.00 92.94 93 LEU A CA 1
ATOM 780 C C . LEU A 1 93 ? -22.879 -3.788 16.565 1.00 92.94 93 LEU A C 1
ATOM 782 O O . LEU A 1 93 ? -23.669 -3.281 17.358 1.00 92.94 93 LEU A O 1
ATOM 786 N N . PHE A 1 94 ? -23.001 -5.056 16.159 1.00 92.19 94 PHE A N 1
ATOM 787 C CA . PHE A 1 94 ? -24.055 -5.941 16.658 1.00 92.19 94 PHE A CA 1
ATOM 788 C C . PHE A 1 94 ? -23.935 -6.200 18.169 1.00 92.19 94 PHE A C 1
ATOM 790 O O . PHE A 1 94 ? -24.942 -6.258 18.872 1.00 92.19 94 PHE A O 1
ATOM 797 N N . GLN A 1 95 ? -22.710 -6.347 18.682 1.00 95.12 95 GLN A N 1
ATOM 798 C CA . GLN A 1 95 ? -22.458 -6.563 20.109 1.00 95.12 95 GLN A CA 1
ATOM 799 C C . GLN A 1 95 ? -22.663 -5.289 20.950 1.00 95.12 95 GLN A C 1
ATOM 801 O O . GLN A 1 95 ? -23.036 -5.389 22.120 1.00 95.12 95 GLN A O 1
ATOM 806 N N . TYR A 1 96 ? -22.451 -4.105 20.364 1.00 91.75 96 TYR A N 1
ATOM 807 C CA . TYR A 1 96 ? -22.522 -2.808 21.043 1.00 91.75 96 TYR A CA 1
ATOM 808 C C . TYR A 1 96 ? -23.432 -1.810 20.299 1.00 91.75 96 TYR A C 1
ATOM 810 O O . TYR A 1 96 ? -22.945 -0.825 19.744 1.00 91.75 96 TYR A O 1
ATOM 818 N N . PRO A 1 97 ? -24.765 -1.994 20.344 1.00 87.56 97 PRO A N 1
ATOM 819 C CA . PRO A 1 97 ? -25.716 -1.192 19.563 1.00 87.56 97 PRO A CA 1
ATOM 820 C C . PRO A 1 97 ? -25.808 0.283 19.992 1.00 87.56 97 PRO A C 1
ATOM 822 O O . PRO A 1 97 ? -26.393 1.098 19.288 1.00 87.56 97 PRO A O 1
ATOM 825 N N . PHE A 1 98 ? -25.255 0.636 21.156 1.00 90.94 98 PHE A N 1
ATOM 826 C CA . PHE A 1 98 ? -25.230 2.010 21.665 1.00 90.94 98 PHE A CA 1
ATOM 827 C C . PHE A 1 98 ? -24.115 2.866 21.054 1.00 90.94 98 PHE A C 1
ATOM 829 O O . PHE A 1 98 ? -24.094 4.074 21.278 1.00 90.94 98 PHE A O 1
ATOM 836 N N . ILE A 1 99 ? -23.178 2.257 20.322 1.00 89.62 99 ILE A N 1
ATOM 837 C CA . ILE A 1 99 ? -22.089 2.978 19.668 1.00 89.62 99 ILE A CA 1
ATOM 838 C C . ILE A 1 99 ? -22.554 3.355 18.257 1.00 89.62 99 ILE A C 1
ATOM 840 O O . ILE A 1 99 ? -22.848 2.460 17.463 1.00 89.62 99 ILE A O 1
ATOM 844 N N . PRO A 1 100 ? -22.626 4.652 17.917 1.00 90.94 100 PRO A N 1
ATOM 845 C CA . PRO A 1 100 ? -22.946 5.067 16.560 1.00 90.94 100 PRO A CA 1
ATOM 846 C C . PRO A 1 100 ? -21.806 4.681 15.607 1.00 90.94 100 PRO A C 1
ATOM 848 O O . PRO A 1 100 ? -20.626 4.878 15.903 1.00 90.94 100 PRO A O 1
ATOM 851 N N . GLU A 1 101 ? -22.169 4.153 14.439 1.00 89.56 101 GLU A N 1
ATOM 852 C CA . GLU A 1 101 ? -21.232 3.689 13.406 1.00 89.56 101 GLU A CA 1
ATOM 853 C C . GLU A 1 101 ? -20.233 4.783 12.994 1.00 89.56 101 GLU A C 1
ATOM 855 O O . GLU A 1 101 ? -19.048 4.514 12.814 1.00 89.56 101 GLU A O 1
ATOM 860 N N . GLN A 1 102 ? -20.680 6.040 12.962 1.00 90.81 102 GLN A N 1
ATOM 861 C CA . GLN A 1 102 ? -19.857 7.192 12.592 1.00 90.81 102 GLN A CA 1
ATOM 862 C C . GLN A 1 102 ? -18.695 7.433 13.565 1.00 90.81 102 GLN A C 1
ATOM 864 O O . GLN A 1 102 ? -17.616 7.840 13.137 1.00 90.81 102 GLN A O 1
ATOM 869 N N . GLU A 1 103 ? -18.890 7.184 14.863 1.00 91.06 103 GLU A N 1
ATOM 870 C CA . GLU A 1 103 ? -17.816 7.340 15.852 1.00 91.06 103 GLU A CA 1
ATOM 871 C C . GLU A 1 103 ? -16.810 6.191 15.779 1.00 91.06 103 GLU A C 1
ATOM 873 O O . GLU A 1 103 ? -15.607 6.410 15.936 1.00 91.06 103 GLU A O 1
ATOM 878 N N . LEU A 1 104 ? -17.275 4.977 15.469 1.00 92.56 104 LEU A N 1
ATOM 879 C CA . LEU A 1 104 ? -16.385 3.847 15.217 1.00 92.56 104 LEU A CA 1
ATOM 880 C C . LEU A 1 104 ? -15.513 4.093 13.977 1.00 92.56 104 LEU A C 1
ATOM 882 O O . LEU A 1 104 ? -14.302 3.871 14.029 1.00 92.56 104 LEU A O 1
ATOM 886 N N . ASP A 1 105 ? -16.102 4.590 12.891 1.00 91.50 105 ASP A N 1
ATOM 887 C CA . ASP A 1 105 ? -15.369 4.931 11.670 1.00 91.50 105 ASP A CA 1
ATOM 888 C C . ASP A 1 105 ? -14.367 6.068 11.895 1.00 91.50 105 ASP A C 1
ATOM 890 O O . ASP A 1 105 ? -13.236 5.994 11.407 1.00 91.50 105 ASP A O 1
ATOM 894 N N . ALA A 1 106 ? -14.738 7.092 12.672 1.00 92.94 106 ALA A N 1
ATOM 895 C CA . ALA A 1 106 ? -13.824 8.166 13.054 1.00 92.94 106 ALA A CA 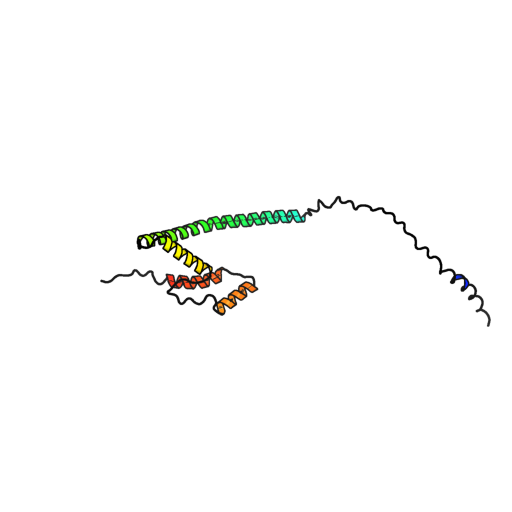1
ATOM 896 C C . ALA A 1 106 ? -12.614 7.621 13.832 1.00 92.94 106 ALA A C 1
ATOM 898 O O . ALA A 1 106 ? -11.469 7.920 13.486 1.00 92.94 106 ALA A O 1
ATOM 899 N N . LEU A 1 107 ? -12.847 6.738 14.808 1.00 92.19 107 LEU A N 1
ATOM 900 C CA . LEU A 1 107 ? -11.773 6.083 15.555 1.00 92.19 107 LEU A CA 1
ATOM 901 C C . LEU A 1 107 ? -10.878 5.226 14.645 1.00 92.19 107 LEU A C 1
ATOM 903 O O . LEU A 1 107 ? -9.652 5.271 14.761 1.00 92.19 107 LEU A O 1
ATOM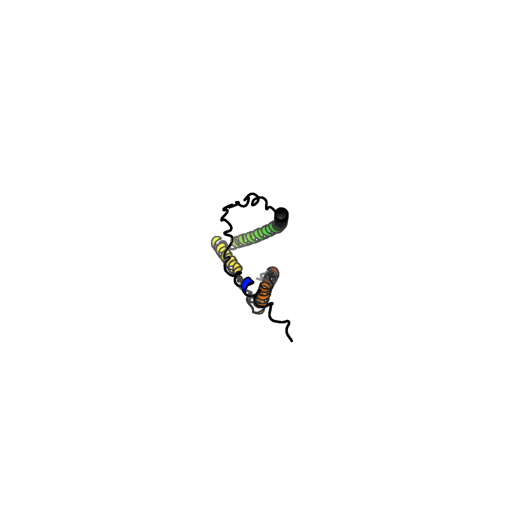 907 N N . LEU A 1 108 ? -11.461 4.443 13.732 1.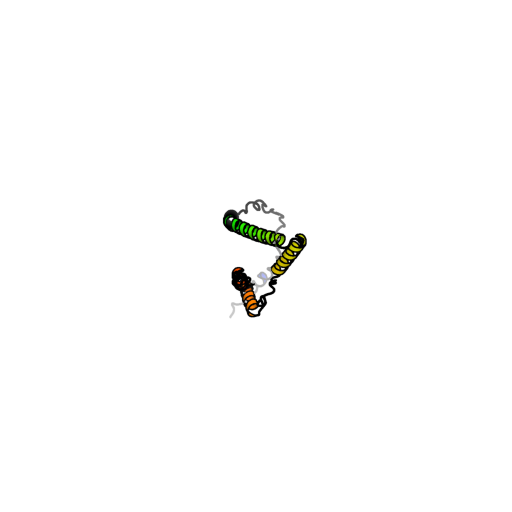00 92.38 108 LEU A N 1
ATOM 908 C CA . LEU A 1 108 ? -10.697 3.641 12.769 1.00 92.38 108 LEU A CA 1
ATOM 909 C C . LEU A 1 108 ? -9.838 4.529 11.864 1.00 92.38 108 LEU A C 1
ATOM 911 O O . LEU A 1 108 ? -8.677 4.201 11.601 1.00 92.38 108 LEU A O 1
ATOM 915 N N . MET A 1 109 ? -10.376 5.667 11.428 1.00 92.06 109 MET A N 1
ATOM 916 C CA . MET A 1 109 ? -9.648 6.649 10.632 1.00 92.06 109 MET A CA 1
ATOM 917 C C . MET A 1 109 ? -8.450 7.212 11.403 1.00 92.06 109 MET A C 1
ATOM 919 O O . MET A 1 109 ? -7.344 7.254 10.857 1.00 92.06 109 MET A O 1
ATOM 923 N N . ASP A 1 110 ? -8.630 7.559 12.677 1.00 90.06 110 ASP A N 1
ATOM 924 C CA . ASP A 1 110 ? -7.554 8.042 13.547 1.00 90.06 110 ASP A CA 1
ATOM 925 C C . ASP A 1 110 ? -6.463 6.981 13.752 1.00 90.06 110 ASP A C 1
ATOM 927 O O . ASP A 1 110 ? -5.270 7.286 13.659 1.00 90.06 110 ASP A O 1
ATOM 931 N N . VAL A 1 111 ? -6.845 5.714 13.948 1.00 88.88 111 VAL A N 1
ATOM 932 C CA . VAL A 1 111 ? -5.901 4.586 14.062 1.00 88.88 111 VAL A CA 1
ATOM 933 C C . VAL A 1 111 ? -5.094 4.407 12.774 1.00 88.88 111 VAL A C 1
ATOM 935 O O . VAL A 1 111 ? -3.870 4.236 12.827 1.00 88.88 111 VAL A O 1
ATOM 938 N N . VAL A 1 112 ? -5.745 4.478 11.608 1.00 88.88 112 VAL A N 1
ATOM 939 C CA . VAL A 1 112 ? -5.070 4.416 10.301 1.00 88.88 112 VAL A CA 1
ATOM 940 C C . VAL A 1 112 ? -4.117 5.600 10.142 1.00 88.88 112 VAL A C 1
ATOM 942 O O . VAL A 1 112 ? -2.974 5.424 9.716 1.00 88.88 112 VAL A O 1
ATOM 945 N N . GLN A 1 113 ? -4.539 6.801 10.536 1.00 85.44 113 GLN A N 1
ATOM 946 C CA . GLN A 1 113 ? -3.719 8.005 10.447 1.00 85.44 113 GLN A CA 1
ATOM 947 C C . GLN A 1 113 ? -2.491 7.941 11.369 1.00 85.44 113 GLN A C 1
ATOM 949 O O . GLN A 1 113 ? -1.395 8.337 10.968 1.00 85.44 113 GLN A O 1
ATOM 954 N N . ALA A 1 114 ? -2.649 7.430 12.590 1.00 81.69 114 ALA A N 1
ATOM 955 C CA . ALA A 1 114 ? -1.551 7.200 13.525 1.00 81.69 114 ALA A CA 1
ATOM 956 C C . ALA A 1 114 ? -0.575 6.137 12.994 1.00 81.69 114 ALA A C 1
ATOM 958 O O . ALA A 1 114 ? 0.640 6.346 13.004 1.00 81.69 114 ALA A O 1
ATOM 959 N N . THR A 1 115 ? -1.100 5.045 12.433 1.00 80.56 115 THR A N 1
ATOM 960 C CA . THR A 1 115 ? -0.291 3.973 11.831 1.00 80.56 115 THR A CA 1
ATOM 961 C C . THR A 1 115 ? 0.494 4.474 10.617 1.00 80.56 115 THR A C 1
ATOM 963 O O . THR A 1 115 ? 1.678 4.171 10.485 1.00 80.56 115 THR A O 1
ATOM 966 N N . ASN A 1 116 ? -0.112 5.319 9.776 1.00 78.19 116 ASN A N 1
ATOM 967 C CA . ASN A 1 116 ? 0.566 5.968 8.647 1.00 78.19 116 ASN A CA 1
ATOM 968 C C . ASN A 1 116 ? 1.709 6.895 9.090 1.00 78.19 116 ASN A C 1
ATOM 970 O O . ASN A 1 116 ? 2.654 7.110 8.334 1.00 78.19 116 ASN A O 1
ATOM 974 N N . ARG A 1 117 ? 1.653 7.420 10.320 1.00 77.38 117 ARG A N 1
ATOM 975 C CA . ARG A 1 117 ? 2.750 8.173 10.950 1.00 77.38 117 ARG A CA 1
ATOM 976 C C . ARG A 1 117 ? 3.772 7.277 11.655 1.00 77.38 117 ARG A C 1
ATOM 978 O O . ARG A 1 117 ? 4.700 7.787 12.275 1.00 77.38 117 ARG A O 1
ATOM 985 N N . GLY A 1 118 ? 3.619 5.956 11.563 1.00 73.19 118 GLY A N 1
ATOM 986 C CA . GLY A 1 118 ? 4.492 4.989 12.215 1.00 73.19 118 GLY A CA 1
ATOM 987 C C . GLY A 1 118 ? 4.310 4.944 13.731 1.00 73.19 118 GLY A C 1
ATOM 988 O O . GLY A 1 118 ? 5.285 4.712 14.438 1.00 73.19 118 GLY A O 1
ATOM 989 N N . VAL A 1 119 ? 3.104 5.189 14.251 1.00 76.31 119 VAL A N 1
ATOM 990 C CA . VAL A 1 119 ? 2.791 5.074 15.686 1.00 76.31 119 VAL A CA 1
ATOM 991 C C . VAL A 1 119 ? 1.959 3.814 15.928 1.00 76.31 119 VAL A C 1
ATOM 993 O O . VAL A 1 119 ? 0.936 3.609 15.279 1.00 76.31 119 VAL A O 1
ATOM 996 N N . ALA A 1 120 ? 2.387 2.967 16.867 1.00 72.44 120 ALA A N 1
ATOM 997 C CA . ALA A 1 120 ? 1.624 1.794 17.287 1.00 72.44 120 ALA A CA 1
ATOM 998 C C . ALA A 1 120 ? 0.523 2.203 18.283 1.00 72.44 120 ALA A C 1
ATOM 1000 O O . ALA A 1 120 ? 0.810 2.852 19.286 1.00 72.44 120 ALA A O 1
ATOM 1001 N N . VAL A 1 121 ? -0.731 1.818 18.019 1.00 70.44 121 VAL A N 1
ATOM 1002 C CA . VAL A 1 121 ? -1.912 2.233 18.813 1.00 70.44 121 VAL A CA 1
ATOM 1003 C C . VAL A 1 121 ? -2.301 1.200 19.894 1.00 70.44 121 VAL A C 1
ATOM 1005 O O . VAL A 1 121 ? -3.238 1.390 20.667 1.00 70.44 121 VAL A O 1
ATOM 1008 N N . THR A 1 122 ? -1.572 0.086 19.994 1.00 74.19 122 THR A N 1
ATOM 1009 C CA . THR A 1 122 ? -1.900 -1.016 20.909 1.00 74.19 122 THR A CA 1
ATOM 1010 C C . THR A 1 122 ? -1.508 -0.696 22.356 1.00 74.19 122 THR A C 1
ATOM 1012 O O . THR A 1 122 ? -0.336 -0.510 22.664 1.00 74.19 122 THR A O 1
ATOM 1015 N N . ARG A 1 123 ? -2.488 -0.704 23.271 1.00 59.75 123 ARG A N 1
ATOM 1016 C CA . ARG A 1 123 ? -2.314 -0.338 24.693 1.00 59.75 123 ARG A CA 1
ATOM 1017 C C . ARG A 1 123 ? -1.516 -1.335 25.550 1.00 59.75 123 ARG A C 1
ATOM 1019 O O . ARG A 1 123 ? -1.040 -0.942 26.606 1.00 59.75 123 ARG A O 1
ATOM 1026 N N . ASN A 1 124 ? -1.388 -2.600 25.135 1.00 55.16 124 ASN A N 1
ATOM 1027 C CA . ASN A 1 124 ? -0.848 -3.683 25.981 1.00 55.16 124 ASN A CA 1
ATOM 1028 C C . ASN A 1 124 ? 0.573 -4.148 25.612 1.00 55.16 124 ASN A C 1
ATOM 1030 O O . ASN A 1 124 ? 1.037 -5.191 26.060 1.00 55.16 124 ASN A O 1
ATOM 1034 N N . VAL A 1 125 ? 1.274 -3.399 24.769 1.00 56.38 125 VAL A N 1
ATOM 1035 C CA . VAL A 1 125 ? 2.664 -3.696 24.429 1.00 56.38 125 VAL A CA 1
ATOM 1036 C C . VAL A 1 125 ? 3.494 -2.462 24.704 1.00 56.38 125 VAL A C 1
ATOM 1038 O O . VAL A 1 125 ? 3.314 -1.435 24.051 1.00 56.38 125 VAL A O 1
ATOM 1041 N N . SER A 1 126 ? 4.425 -2.575 25.654 1.00 56.78 126 SER A N 1
ATOM 1042 C CA . SER A 1 126 ? 5.574 -1.675 25.760 1.00 56.78 126 SER A CA 1
ATOM 1043 C C . SER A 1 126 ? 6.422 -1.874 24.502 1.00 56.78 126 SER A C 1
ATOM 1045 O O . SER A 1 126 ? 7.403 -2.610 24.495 1.00 56.78 126 SER A O 1
ATOM 1047 N N . SER A 1 127 ? 5.933 -1.327 23.394 1.00 59.09 127 SER A N 1
ATOM 1048 C CA . SER A 1 127 ? 6.499 -1.501 22.067 1.00 59.09 127 SER A CA 1
ATOM 1049 C C . SER A 1 127 ? 7.837 -0.779 22.043 1.00 59.09 127 SER A C 1
ATOM 1051 O O . SER A 1 127 ? 7.901 0.399 22.396 1.00 59.09 127 SER A O 1
ATOM 1053 N N . GLU A 1 128 ? 8.896 -1.482 21.646 1.00 62.53 128 GLU A N 1
ATOM 1054 C CA . GLU A 1 128 ? 10.204 -0.878 21.388 1.00 62.53 128 GLU A CA 1
ATOM 1055 C C . GLU A 1 128 ? 10.007 0.372 20.503 1.00 62.53 128 GLU A C 1
ATOM 1057 O O . GLU A 1 128 ? 9.294 0.286 19.495 1.00 62.53 128 GLU A O 1
ATOM 1062 N N . PRO A 1 129 ? 10.574 1.542 20.852 1.00 65.19 129 PRO A N 1
ATOM 1063 C CA . PRO A 1 129 ? 10.405 2.738 20.040 1.00 65.19 129 PRO A CA 1
ATOM 1064 C C . PRO A 1 129 ? 10.932 2.482 18.624 1.00 65.19 129 PRO A C 1
ATOM 1066 O O . PRO A 1 129 ? 12.062 2.021 18.448 1.00 65.19 129 PRO A O 1
ATOM 1069 N N . ASN A 1 130 ? 10.138 2.842 17.609 1.00 68.31 130 ASN A N 1
ATOM 1070 C CA . ASN A 1 130 ? 10.494 2.669 16.192 1.00 68.31 130 ASN A CA 1
ATOM 1071 C C . ASN A 1 130 ? 11.841 3.318 15.814 1.00 68.31 130 ASN A C 1
ATOM 1073 O O . ASN A 1 130 ? 12.459 2.924 14.831 1.00 68.31 130 ASN A O 1
ATOM 1077 N N . TRP A 1 131 ? 12.313 4.271 16.622 1.00 76.81 131 TRP A N 1
ATOM 1078 C CA . TRP A 1 131 ? 13.548 5.029 16.428 1.00 76.81 131 TRP A CA 1
ATOM 1079 C C . TRP A 1 131 ? 14.628 4.734 17.479 1.00 76.81 131 TRP A C 1
ATOM 1081 O O . TRP A 1 131 ? 15.383 5.629 17.858 1.00 76.81 131 TRP A O 1
ATOM 1091 N N . SER A 1 132 ? 14.743 3.497 17.971 1.00 77.19 132 SER A N 1
ATOM 1092 C CA . SER A 1 132 ? 15.900 3.132 18.802 1.00 77.19 132 SER A CA 1
ATOM 1093 C C . SER A 1 132 ? 17.216 3.265 18.011 1.00 77.19 132 SER A C 1
ATOM 1095 O O . SER A 1 132 ? 17.226 3.214 16.779 1.00 77.19 132 SER A O 1
ATOM 1097 N N . PHE A 1 133 ? 18.346 3.468 18.700 1.00 79.19 133 PHE A N 1
ATOM 1098 C CA . PHE A 1 133 ? 19.645 3.716 18.053 1.00 79.19 133 PHE A CA 1
ATOM 1099 C C . PHE A 1 133 ? 20.006 2.645 17.008 1.00 79.19 133 PHE A C 1
ATOM 1101 O O . PHE A 1 133 ? 20.386 2.977 15.887 1.00 79.19 133 PHE A O 1
ATOM 1108 N N . GLY A 1 134 ? 19.814 1.362 17.342 1.00 80.44 134 GLY A N 1
ATOM 1109 C CA . GLY A 1 134 ? 20.060 0.253 16.419 1.00 80.44 134 GLY A CA 1
ATOM 1110 C C . GLY A 1 134 ? 19.161 0.301 15.180 1.00 80.44 134 GLY A C 1
ATOM 1111 O O . GLY A 1 134 ? 19.661 0.186 14.064 1.00 80.44 134 GLY A O 1
ATOM 1112 N N . GLN A 1 135 ? 17.856 0.540 15.354 1.00 79.75 135 GLN A N 1
ATOM 1113 C CA . GLN A 1 135 ? 16.901 0.643 14.238 1.00 79.75 135 GLN A CA 1
ATOM 1114 C C . GLN A 1 135 ? 17.230 1.832 13.322 1.00 79.75 135 GLN A C 1
ATOM 1116 O O . GLN A 1 135 ? 17.248 1.691 12.098 1.00 79.75 135 GLN A O 1
ATOM 1121 N N . SER A 1 136 ? 17.590 2.975 13.911 1.00 85.81 136 SER A N 1
ATOM 1122 C CA . SER A 1 136 ? 17.996 4.185 13.186 1.00 85.81 136 SER A CA 1
ATOM 1123 C C . SER A 1 136 ? 19.304 3.996 12.404 1.00 85.81 136 SER A C 1
ATOM 1125 O O . SER A 1 136 ? 19.415 4.464 11.271 1.00 85.81 136 SER A O 1
ATOM 1127 N N . PHE A 1 137 ? 20.281 3.269 12.960 1.00 84.88 137 PHE A N 1
ATOM 1128 C CA . PHE A 1 137 ? 21.549 2.964 12.287 1.00 84.88 137 PHE A CA 1
ATOM 1129 C C . PHE A 1 137 ? 21.356 2.051 11.065 1.00 84.88 137 PHE A C 1
ATOM 1131 O O . PHE A 1 137 ? 21.869 2.343 9.982 1.00 84.88 137 PHE A O 1
ATOM 1138 N N . PHE A 1 138 ? 20.572 0.977 11.203 1.00 81.69 138 PHE A N 1
ATOM 1139 C CA . PHE A 1 138 ? 20.249 0.098 10.073 1.00 81.69 138 PHE A CA 1
ATOM 1140 C C . PHE A 1 138 ? 19.462 0.834 8.984 1.00 81.69 138 PHE A C 1
ATOM 1142 O O . PHE A 1 138 ? 19.766 0.674 7.800 1.00 81.69 138 PHE A O 1
ATOM 1149 N N . PHE A 1 139 ? 18.506 1.684 9.371 1.00 83.31 139 PHE A N 1
ATOM 1150 C CA . PHE A 1 139 ? 17.773 2.533 8.435 1.00 83.31 139 PHE A CA 1
ATOM 1151 C C . PHE A 1 139 ? 18.715 3.464 7.657 1.00 83.31 139 PHE A C 1
ATOM 1153 O O . PHE A 1 139 ? 18.684 3.476 6.424 1.00 83.31 139 PHE A O 1
ATOM 1160 N N . ALA A 1 140 ? 19.616 4.173 8.343 1.00 85.62 140 ALA A N 1
ATOM 1161 C CA . ALA A 1 140 ? 20.607 5.026 7.689 1.00 85.62 140 ALA A CA 1
ATOM 1162 C C . ALA A 1 140 ? 21.463 4.238 6.677 1.00 85.62 140 ALA A C 1
ATOM 1164 O O . ALA A 1 140 ? 21.663 4.696 5.553 1.00 85.62 140 ALA A O 1
ATOM 1165 N N . GLY A 1 141 ? 21.883 3.015 7.022 1.00 86.75 141 GLY A N 1
ATOM 1166 C CA . GLY A 1 141 ? 22.605 2.124 6.109 1.00 86.75 141 GLY A CA 1
ATOM 1167 C C . GLY A 1 141 ? 21.815 1.771 4.843 1.00 86.75 141 GLY A C 1
ATOM 1168 O O . GLY A 1 141 ? 22.365 1.825 3.742 1.00 86.75 141 GLY A O 1
ATOM 1169 N N . THR A 1 142 ? 20.518 1.469 4.963 1.00 83.25 142 THR A N 1
ATOM 1170 C CA . THR A 1 142 ? 19.647 1.180 3.803 1.00 83.25 142 THR A CA 1
ATOM 1171 C C . THR A 1 142 ? 19.431 2.389 2.892 1.00 83.25 142 THR A C 1
ATOM 1173 O O . THR A 1 142 ? 19.391 2.238 1.672 1.00 83.25 142 THR A O 1
ATOM 1176 N N . VAL A 1 143 ? 19.359 3.597 3.466 1.00 88.88 143 VAL A N 1
ATOM 1177 C CA . VAL A 1 143 ? 19.254 4.851 2.703 1.00 88.88 143 VAL A CA 1
ATOM 1178 C C . VAL A 1 143 ? 20.546 5.118 1.933 1.00 88.88 143 VAL A C 1
ATOM 1180 O O . VAL A 1 143 ? 20.501 5.346 0.727 1.00 88.88 143 VAL A O 1
ATOM 1183 N N . VAL A 1 144 ? 21.699 5.031 2.605 1.00 88.56 144 VAL A N 1
ATOM 1184 C CA . VAL A 1 144 ? 23.018 5.283 1.998 1.00 88.56 144 VAL A CA 1
ATOM 1185 C C . VAL A 1 144 ? 23.330 4.282 0.887 1.00 88.56 144 VAL A C 1
ATOM 1187 O O . VAL A 1 144 ? 23.861 4.655 -0.154 1.00 88.56 144 VAL A O 1
ATOM 1190 N N . THR A 1 145 ? 22.986 3.009 1.083 1.00 86.62 145 THR A N 1
ATOM 1191 C CA . THR A 1 145 ? 23.248 1.956 0.089 1.00 86.62 145 THR A CA 1
ATOM 1192 C C . THR A 1 145 ? 22.201 1.887 -1.020 1.00 86.62 145 THR A C 1
ATOM 1194 O O . THR A 1 145 ? 22.359 1.097 -1.946 1.00 86.62 145 THR A O 1
ATOM 1197 N N . THR A 1 146 ? 21.131 2.689 -0.952 1.00 85.12 146 THR A N 1
ATOM 1198 C CA . THR A 1 146 ? 19.937 2.613 -1.820 1.00 85.12 146 THR A CA 1
ATOM 1199 C C . THR A 1 146 ? 19.201 1.264 -1.766 1.00 85.12 146 THR A C 1
ATOM 1201 O O . THR A 1 146 ? 18.258 1.027 -2.519 1.00 85.12 146 THR A O 1
ATOM 1204 N N . ILE A 1 147 ? 19.574 0.398 -0.817 1.00 86.12 147 ILE A N 1
ATOM 1205 C CA . ILE A 1 147 ? 18.909 -0.868 -0.497 1.00 86.12 147 ILE A CA 1
ATOM 1206 C C . ILE A 1 147 ? 17.752 -0.545 0.450 1.00 86.12 147 ILE A C 1
ATOM 1208 O O . ILE A 1 147 ? 17.751 -0.951 1.608 1.00 86.12 147 ILE A O 1
ATOM 1212 N N . VAL A 1 148 ? 16.776 0.252 0.016 1.00 71.12 148 VAL A N 1
ATOM 1213 C CA . VAL A 1 148 ? 15.580 0.505 0.833 1.00 71.12 148 VAL A CA 1
ATOM 1214 C C . VAL A 1 148 ? 14.732 -0.768 0.842 1.00 71.12 148 VAL A C 1
ATOM 1216 O O . VAL A 1 148 ? 13.837 -0.960 0.022 1.00 71.12 148 VAL A O 1
ATOM 1219 N N . ASP A 1 149 ? 15.043 -1.674 1.769 1.00 64.94 149 ASP A N 1
ATOM 1220 C CA . ASP A 1 149 ? 14.289 -2.901 1.984 1.00 64.94 149 ASP A CA 1
ATOM 1221 C C . ASP A 1 149 ? 13.090 -2.627 2.904 1.00 64.94 149 ASP A C 1
ATOM 1223 O O . ASP A 1 149 ? 13.201 -2.568 4.133 1.00 64.94 149 ASP A O 1
ATOM 1227 N N . ARG A 1 150 ? 11.914 -2.477 2.287 1.00 57.88 150 ARG A N 1
ATOM 1228 C CA . ARG A 1 150 ? 10.619 -2.326 2.969 1.00 57.88 150 ARG A CA 1
ATOM 1229 C C . ARG A 1 150 ? 10.229 -3.580 3.776 1.00 57.88 150 ARG A C 1
ATOM 1231 O O . ARG A 1 150 ? 9.386 -3.504 4.668 1.00 57.88 150 ARG A O 1
ATOM 1238 N N . SER A 1 151 ? 10.816 -4.744 3.485 1.00 56.62 151 SER A N 1
ATOM 1239 C CA . SER A 1 151 ? 10.396 -6.024 4.068 1.00 56.62 151 SER A CA 1
ATOM 1240 C C . SER A 1 151 ? 11.016 -6.309 5.443 1.00 56.62 151 SER A C 1
ATOM 1242 O O . SER A 1 151 ? 10.329 -6.842 6.316 1.00 56.62 151 SER A O 1
ATOM 1244 N N . ARG A 1 152 ? 12.260 -5.887 5.711 1.00 53.22 152 ARG A N 1
ATOM 1245 C CA . ARG A 1 152 ? 12.888 -6.030 7.045 1.00 53.22 152 ARG A CA 1
ATOM 1246 C C . ARG A 1 152 ? 12.398 -5.004 8.064 1.00 53.22 152 ARG A C 1
ATOM 1248 O O . ARG A 1 152 ? 12.240 -5.351 9.232 1.00 53.22 152 ARG A O 1
ATOM 1255 N N . THR A 1 153 ? 12.059 -3.797 7.622 1.00 51.59 153 THR A N 1
ATOM 1256 C CA . THR A 1 153 ? 11.368 -2.789 8.446 1.00 51.59 153 THR A CA 1
ATOM 1257 C C . THR A 1 153 ? 9.976 -3.273 8.865 1.00 51.59 153 THR A C 1
ATOM 1259 O O . THR A 1 153 ? 9.617 -3.189 10.039 1.00 51.59 153 THR A O 1
ATOM 1262 N N . LEU A 1 154 ? 9.220 -3.890 7.947 1.00 52.09 154 LEU A N 1
ATOM 1263 C CA . LEU A 1 154 ? 7.921 -4.492 8.266 1.00 52.09 154 LEU A CA 1
ATOM 1264 C C . LEU A 1 154 ? 8.031 -5.805 9.044 1.00 52.09 154 LEU A C 1
ATOM 1266 O O . LEU A 1 154 ? 7.178 -6.064 9.882 1.00 52.09 154 LEU A O 1
ATOM 1270 N N . SER A 1 155 ? 9.050 -6.641 8.824 1.00 52.34 155 SER A N 1
ATOM 1271 C CA . SER A 1 155 ? 9.211 -7.892 9.579 1.00 52.34 155 SER A CA 1
ATOM 1272 C C . SER A 1 155 ? 9.592 -7.651 11.040 1.00 52.34 155 SER A C 1
ATOM 1274 O O . SER A 1 155 ? 9.208 -8.460 11.887 1.00 52.34 155 SER A O 1
ATOM 1276 N N . LEU A 1 156 ? 10.332 -6.583 11.344 1.00 50.59 156 LEU A N 1
ATOM 1277 C CA . LEU A 1 156 ? 10.630 -6.195 12.724 1.00 50.59 156 LEU A CA 1
ATOM 1278 C C . LEU A 1 156 ? 9.377 -5.640 13.421 1.00 50.59 156 LEU A C 1
ATOM 1280 O O . LEU A 1 156 ? 9.088 -6.046 14.543 1.00 50.59 156 LEU A O 1
ATOM 1284 N N . MET A 1 157 ? 8.544 -4.861 12.719 1.00 51.56 157 MET A N 1
ATOM 1285 C CA . MET A 1 157 ? 7.216 -4.468 13.220 1.00 51.56 157 MET A CA 1
ATOM 1286 C C . MET A 1 157 ? 6.237 -5.653 13.349 1.00 51.56 157 MET A C 1
ATOM 1288 O O . MET A 1 157 ? 5.521 -5.779 14.340 1.00 51.56 157 MET A O 1
ATOM 1292 N N . ARG A 1 158 ? 6.214 -6.575 12.381 1.00 51.09 158 ARG A N 1
ATOM 1293 C CA . ARG A 1 158 ? 5.300 -7.730 12.341 1.00 51.09 158 ARG A CA 1
ATOM 1294 C C . ARG A 1 158 ? 5.619 -8.767 13.418 1.00 51.09 158 ARG A C 1
ATOM 1296 O O . ARG A 1 158 ? 4.696 -9.406 13.919 1.00 51.09 158 ARG A O 1
ATOM 1303 N N . LYS A 1 159 ? 6.889 -8.925 13.810 1.00 49.41 159 LYS A N 1
ATOM 1304 C CA . LYS A 1 159 ? 7.265 -9.784 14.948 1.00 49.41 159 LYS A CA 1
ATOM 1305 C C . LYS A 1 159 ? 6.708 -9.255 16.277 1.00 49.41 159 LYS A C 1
ATOM 1307 O O . LYS A 1 159 ? 6.243 -10.062 17.074 1.00 49.41 159 LYS A O 1
ATOM 1312 N N . ASN A 1 160 ? 6.627 -7.935 16.458 1.00 48.81 160 ASN A N 1
ATOM 1313 C CA . ASN A 1 160 ? 5.967 -7.331 17.624 1.00 48.81 160 ASN A CA 1
ATOM 1314 C C . ASN A 1 160 ? 4.434 -7.523 17.610 1.00 48.81 160 ASN A C 1
ATOM 1316 O O . ASN A 1 160 ? 3.814 -7.683 18.661 1.00 48.81 160 ASN A O 1
ATOM 1320 N N . ILE A 1 161 ? 3.815 -7.583 16.426 1.00 45.53 161 ILE A N 1
ATOM 1321 C CA . ILE A 1 161 ? 2.361 -7.772 16.268 1.00 45.53 161 ILE A CA 1
ATOM 1322 C C . ILE A 1 161 ? 1.937 -9.241 16.466 1.00 45.53 161 ILE A C 1
ATOM 1324 O O . ILE A 1 161 ? 0.954 -9.513 17.153 1.00 45.53 161 ILE A O 1
ATOM 1328 N N . LEU A 1 162 ? 2.677 -10.217 15.924 1.00 44.12 162 LEU A N 1
ATOM 1329 C CA . LEU A 1 162 ? 2.312 -11.642 16.038 1.00 44.12 162 LEU A CA 1
ATOM 1330 C C . LEU A 1 162 ? 2.568 -12.239 17.432 1.00 44.12 162 LEU A C 1
ATOM 1332 O O . LEU A 1 162 ? 1.851 -13.158 17.837 1.00 44.12 162 LEU A O 1
ATOM 1336 N N . ALA A 1 163 ? 3.518 -11.686 18.192 1.00 44.81 163 ALA A N 1
ATOM 1337 C CA . ALA A 1 163 ? 3.704 -12.034 19.601 1.00 44.81 163 ALA A CA 1
ATOM 1338 C C . ALA A 1 163 ? 2.504 -11.610 20.473 1.00 44.81 163 ALA A C 1
ATOM 1340 O O . ALA A 1 163 ? 2.203 -12.273 21.460 1.00 44.81 163 ALA A O 1
ATOM 1341 N N . SER A 1 164 ? 1.768 -10.567 20.066 1.00 46.69 164 SER A N 1
ATOM 1342 C CA . SER A 1 164 ? 0.552 -10.112 20.758 1.00 46.69 164 SER A CA 1
ATOM 1343 C C . SER A 1 164 ? -0.696 -10.922 20.393 1.00 46.69 164 SER A C 1
ATOM 1345 O O . SER A 1 164 ? -1.628 -11.002 21.183 1.00 46.69 164 SER A O 1
ATOM 1347 N N . CYS A 1 165 ? -0.732 -11.537 19.206 1.00 43.53 165 CYS A N 1
ATOM 1348 C CA . CYS A 1 165 ? -1.900 -12.286 18.731 1.00 43.53 165 CYS A CA 1
ATOM 1349 C C . CYS A 1 165 ? -1.920 -13.750 19.212 1.00 43.53 165 CYS A C 1
ATOM 1351 O O . CYS A 1 165 ? -2.979 -14.369 19.241 1.00 43.53 165 CYS A O 1
ATOM 1353 N N . SER A 1 166 ? -0.776 -14.303 19.631 1.00 38.94 166 SER A N 1
ATOM 1354 C CA . SER A 1 166 ? -0.667 -15.725 20.003 1.00 38.94 166 SER A CA 1
ATOM 1355 C C . SER A 1 166 ? -1.031 -16.042 21.462 1.00 38.94 166 SER A C 1
ATOM 1357 O O . SER A 1 166 ? -0.943 -17.203 21.851 1.00 38.94 166 SER A O 1
ATOM 1359 N N . ILE A 1 167 ? -1.430 -15.055 22.278 1.00 47.44 167 ILE A N 1
ATOM 1360 C CA . ILE A 1 167 ? -1.740 -15.284 23.705 1.00 47.44 167 ILE A CA 1
ATOM 1361 C C . ILE A 1 167 ? -3.250 -15.388 23.992 1.00 47.44 167 ILE A C 1
ATOM 1363 O O . ILE A 1 167 ? -3.613 -15.974 25.006 1.00 47.44 167 ILE A O 1
ATOM 1367 N N . ASP A 1 168 ? -4.144 -14.947 23.100 1.00 42.09 168 ASP A N 1
ATOM 1368 C CA . ASP A 1 168 ? -5.582 -14.856 23.425 1.00 42.09 168 ASP A CA 1
ATOM 1369 C C . ASP A 1 168 ? -6.500 -15.720 22.542 1.00 42.09 168 ASP A C 1
ATOM 1371 O O . ASP A 1 168 ? -7.504 -15.279 21.988 1.00 42.09 168 ASP A O 1
ATOM 1375 N N . LEU A 1 169 ? -6.134 -16.995 22.395 1.00 42.56 169 LEU A N 1
ATOM 1376 C CA . LEU A 1 169 ? -7.033 -18.058 21.927 1.00 42.56 169 LEU A CA 1
ATOM 1377 C C . LEU A 1 169 ? -7.005 -19.232 22.915 1.00 42.56 169 LEU A C 1
ATOM 1379 O O . LEU A 1 169 ? -6.751 -20.379 22.559 1.00 42.56 169 LEU A O 1
ATOM 1383 N N . SER A 1 170 ? -7.271 -18.942 24.189 1.00 42.28 170 SER A N 1
ATOM 1384 C CA . SER A 1 170 ? -7.767 -19.947 25.134 1.00 42.28 170 SER A CA 1
ATOM 1385 C C . SER A 1 170 ? -9.205 -19.585 25.505 1.00 42.28 170 SER A C 1
ATOM 1387 O O . SER A 1 170 ? -9.446 -18.457 25.930 1.00 42.28 170 SER A O 1
ATOM 1389 N N . PRO A 1 171 ? -10.187 -20.488 25.328 1.00 40.62 171 PRO A N 1
ATOM 1390 C CA . PRO A 1 171 ? -11.581 -20.168 25.595 1.00 40.62 171 PRO A CA 1
ATOM 1391 C C . PRO A 1 171 ? -11.753 -19.824 27.077 1.00 40.62 171 PRO A C 1
ATOM 1393 O O . PRO A 1 171 ? -11.467 -20.639 27.958 1.00 40.62 171 PRO A O 1
ATOM 1396 N N . MET A 1 172 ? -12.224 -18.602 27.337 1.00 40.25 172 MET A N 1
ATOM 1397 C CA . MET A 1 172 ? -12.566 -18.095 28.661 1.00 40.25 172 MET A CA 1
ATOM 1398 C C . MET A 1 172 ? -13.712 -18.936 29.238 1.00 40.25 172 MET A C 1
ATOM 1400 O O . MET A 1 172 ? -14.894 -18.714 28.985 1.00 40.25 172 MET A O 1
ATOM 1404 N N . ARG A 1 173 ? -13.331 -19.971 29.989 1.00 40.69 173 ARG A N 1
ATOM 1405 C CA . ARG A 1 173 ? -14.220 -20.834 30.762 1.00 40.69 173 ARG A CA 1
ATOM 1406 C C . ARG A 1 173 ? -14.666 -20.050 31.995 1.00 40.69 173 ARG A C 1
ATOM 1408 O O . ARG A 1 173 ? -13.972 -20.045 33.008 1.00 40.69 173 ARG A O 1
ATOM 1415 N N . LEU A 1 174 ? -15.806 -19.371 31.886 1.00 44.50 174 LEU A N 1
ATOM 1416 C CA . LEU A 1 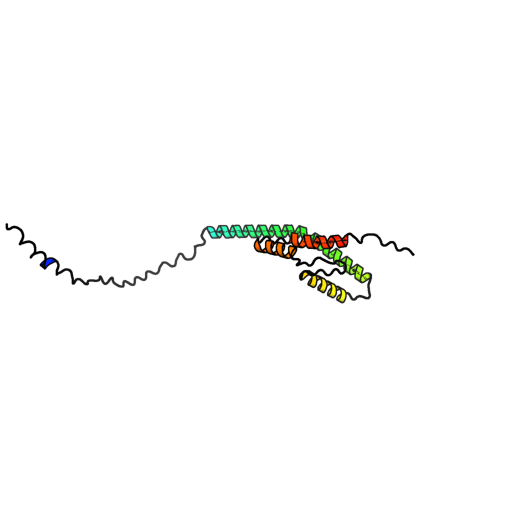174 ? -16.519 -18.800 33.028 1.00 44.50 174 LEU A CA 1
ATOM 1417 C C . LEU A 1 174 ? -16.782 -19.926 34.044 1.00 44.50 174 LEU A C 1
ATOM 1419 O O . LEU A 1 174 ? -17.431 -20.921 33.713 1.00 44.50 174 LEU A O 1
ATOM 1423 N N . ARG A 1 175 ? -16.233 -19.800 35.256 1.00 37.38 175 ARG A N 1
ATOM 1424 C CA . ARG A 1 175 ? -16.700 -20.558 36.424 1.00 37.38 175 ARG A CA 1
ATOM 1425 C C . ARG A 1 175 ? -17.695 -19.693 37.208 1.00 37.38 175 ARG A C 1
ATOM 1427 O O . ARG A 1 175 ? -17.482 -18.482 37.247 1.00 37.38 175 ARG A O 1
ATOM 1434 N N . PRO A 1 176 ? -18.742 -20.314 37.777 1.00 59.50 176 PRO A N 1
ATOM 1435 C CA . PRO A 1 176 ? -19.765 -19.636 38.569 1.00 59.50 176 PRO A CA 1
ATOM 1436 C C . PRO A 1 176 ? -19.226 -19.114 39.903 1.00 59.50 176 PRO A C 1
ATOM 1438 O O . PRO A 1 176 ? -18.236 -19.696 40.409 1.00 59.50 176 PRO A O 1
#

Organism: NCBI:txid27404

=== Feature glossary ===
A reading guide for the features in this record.

Start from the sequence.

  · Sequence gives the chain of amino acids in standard one-letter code (A=alanine, C=cysteine, …, Y=tyrosine), read N→C. It is the only feature that is directly encoded by the gene; all structural features are derived from the folded form of this sequence.

Fold it, and you get atomic coordinates and the backbone conformation that goes with them.

  · The mmCIF table is the protein's shape written out atom by atom. For each backbone N, Cα, C, and carbonyl O, it records an (x, y, z) coordinate triple in Å plus the residue type, chain letter, and residue number.

  · Backbone dihedral angles. Every residue except chain termini has a φ (preceding-C → N → Cα → C) and a ψ (N → Cα → C → next-N). They are reported in degrees following the IUPAC sign convention. Secondary structure is essentially a statement about which (φ, ψ) basin each residue occupies.

  · DSSP 8-state secondary structure assigns each residue one of H (α-helix), G (3₁₀-helix), I (π-helix), E (extended β-strand), B (isolated β-bridge), T (hydrogen-bonded turn), S (bend), or '-' (coil). The assignment is computed from backbone hydrogen-bond geometry via the Kabsch–Sander algorithm.

  · P-SEA three-state annotation labels each residue as helix, strand, or coil based purely on the geometry of the Cα trace. It serves as a fallback when the full backbone (and thus DSSP) is unavailable.

Summarize the fold with a handful of shape descriptors and a per-residue structural alphabet.

  · Radius of gyration (Rg) is the root-mean-square distance of Cα atoms from their centroid — a single number for overall size and compactness. A globular domain of N residues has Rg ≈ 2.2·N^0.38 Å; an extended or disordered chain has a much larger Rg. The Cα contact count is the number of residue pairs whose Cα atoms are within 8 Å and are more than four positions apart in sequence — a standard proxy for tertiary packing density. The bounding box is the smallest axis-aligned box enclosing all Cα atoms.

  · Foldseek's 3Di representation compresses backbone geometry into a per-residue letter drawn from a learned twenty-state alphabet. It captures the tertiary interaction pattern around each residue — which residues are packed against it in space, regardless of where they are in sequence.

  · Accessible surface area quantifies burial. A residue with SASA near zero is packed into the hydrophobic core; one with SASA >100 Å² sits on the surface. Computed here via the Shrake–Rupley numerical algorithm with a 1.4 Å probe.

Ask how reliable the model is.

  · For AlphaFold models, the B-factor field carries pLDDT — the model's own estimate of local accuracy on a 0–100 scale. Regions with pLDDT<50 should be treated as essentially unmodeled; they often correspond to intrinsically disordered segments.

  · For experimental (PDB) structures, the B-factor (temperature factor) quantifies the positional spread of each atom in the crystal — a combination of thermal vibration and static disorder — in units of Å². High B-factors mark flexible loops or poorly resolved regions; low B-factors mark the rigid, well-ordered core.

  · PAE(i, j) answers: if I align the predicted and true structures on residue i, how far off (in Å) do I expect residue j to be? A block-diagonal PAE matrix with low values on the blocks and high values off-diagonal is the signature of a multi-domain protein with confidently predicted domains but uncertain inter-domain orientation.

Place it in context: what it resembles, what it is annotated as, and how it looks.

  · Structural nearest neighbors (via Foldseek easy-search vs the PDB). Reported per hit: target PDB id, E-value, and alignment TM-score. A TM-score above ~0.5 is the conventional threshold for 'same fold'.

  · Functional annotations link the protein to curated databases. InterPro entries identify conserved domains and families by matching the sequence against member-database signatures (Pfam, PROSITE, CDD, …). Gene Ontology (GO) terms describe molecular function, biological process, and cellular component in a controlled vocabulary. CATH places the structure in a hierarchical fold classification (Class/Architecture/Topology/Homologous-superfamily). The organism is the source species.

  · Plot images: a contact map (which residues are close in 3D, as an N×N binary image), a Ramachandran scatter (backbone torsion angles, revealing secondary-structure composition at a glance), and — for AlphaFold structures — a PAE heatmap (pairwise prediction confidence).

  · Structure images are PyMOL renders from six orthogonal camera directions. Cartoon representation draws helices as coils and strands as arrows; sticks shows the backbone as bonds; surface shows the solvent-excluded envelope. Rainbow coloring maps sequence position to hue (blue→red, N→C); chain coloring assigns a distinct color per polypeptide.